Protein 5IHF (pdb70)

Sequence (214 aa):
AVPNPPLPAQDPIVQHLKLTNDQITRIKKLHQQLEETDVSQISMGALIEVIKSGKWDDAAVKQQLAAFSNIEQQARYYRVKYYFDLSKVLTPEQRQQVQQDLAQALAVPNPPLPAQDPIVQHLKLTNDQITRIKKLHQQLETDVSQISMKGIKDGALIEVIKSGKWDDAAVKQQLAAFSNIEQQARYYRVKYYFDLSKVLTPEQRQQVQQDLAQA

Secondary structure (DSSP, 8-state):
-------GGG-GGGTTS---HHHHHHHHHHHHHHHHHHHTS---HHHHHHHH----HHHHHHHHHHHHHHHHHHHHHHHHHHHHHHHHS-HHHHHHHHHHHHHH-/----PPPTTT-HHHHTS---HHHHHHHHHHHHHHHHHHTTS--TT--TTHHHHHHHHTS--HHHHHHHHHHHHHHHHHHHHHHHHHHHHHHTTS-HHHHHHHHHHHH--

Foldseek 3Di:
DFDPADQQCPGPLQPPLPDDPVLSVVLNVLVVVLVVQLVPQDAPLVVVCVVVVPDDPVVVVVNVVRVVVSVVRSRVSRVVSLVVSLVSGDPVSNVSSVVSRVVVD/DQDPADQLVPGPLNVVDPDDVVLNVVLNVLVVVLCVQLVPQDLPQADPCQPVVCVVVVHHDVVSVVSNVVSVVVSVVRSVVSSVVSLVVSLVSDDPVSNVSSVVVRVVD

InterPro domains:
  IPR012899 LTXXQ motif family protein [PF07813] (35-128)
  IPR012899 LTXXQ motif family protein [cd09916] (40-132)

Structure (mmCIF, N/CA/C/O backbone):
data_5IHF
#
_entry.id   5IHF
#
_cell.length_a   58.960
_cell.length_b   59.710
_cell.length_c   63.130
_cell.angle_alpha   90.000
_cell.angle_beta   90.000
_cell.angle_gamma   90.000
#
_symmetry.space_group_name_H-M   'P 21 21 2'
#
loop_
_entity.id
_entity.type
_entity.pdbx_description
1 polymer 'VirG-like protein'
2 non-polymer 'PHOSPHATE ION'
3 non-polymer 'SODIUM ION'
4 water water
#
loop_
_atom_site.group_PDB
_atom_site.id
_atom_site.type_symbol
_atom_site.label_atom_id
_atom_site.label_alt_id
_atom_site.label_comp_id
_atom_site.label_asym_id
_atom_site.label_entity_id
_atom_site.label_seq_id
_atom_site.pdbx_PDB_ins_code
_atom_site.Cartn_x
_atom_site.Cartn_y
_atom_site.Cartn_z
_atom_site.occupancy
_atom_site.B_iso_or_equiv
_atom_site.auth_seq_id
_atom_site.auth_comp_id
_atom_site.auth_asym_id
_atom_site.auth_atom_id
_atom_site.pdbx_PDB_model_num
ATOM 1 N N . ALA A 1 6 ? 17.817 16.457 3.420 1.00 67.76 6 ALA A N 1
ATOM 2 C CA . ALA A 1 6 ? 16.852 17.316 4.100 1.00 73.77 6 ALA A CA 1
ATOM 3 C C . ALA A 1 6 ? 16.605 16.820 5.521 1.00 76.61 6 ALA A C 1
ATOM 4 O O . ALA A 1 6 ? 17.135 17.379 6.483 1.00 83.40 6 ALA A O 1
ATOM 10 N N . VAL A 1 7 ? 15.797 15.770 5.641 1.00 68.55 7 VAL A N 1
ATOM 11 C CA . VAL A 1 7 ? 15.538 15.128 6.922 1.00 65.18 7 VAL A CA 1
ATOM 12 C C . VAL A 1 7 ? 15.583 13.612 6.728 1.00 55.71 7 VAL A C 1
ATOM 13 O O . VAL A 1 7 ? 14.873 13.082 5.871 1.00 52.83 7 VAL A O 1
ATOM 26 N N . PRO A 1 8 ? 16.421 12.909 7.512 1.00 63.43 8 PRO A N 1
ATOM 27 C CA . PRO A 1 8 ? 16.522 11.453 7.347 1.00 60.47 8 PRO A CA 1
ATOM 28 C C . PRO A 1 8 ? 15.174 10.750 7.466 1.00 45.94 8 PRO A C 1
ATOM 29 O O . PRO A 1 8 ? 14.385 11.113 8.335 1.00 46.62 8 PRO A O 1
ATOM 40 N N . ASN A 1 9 ? 14.914 9.780 6.594 1.00 47.65 9 ASN A N 1
ATOM 41 C CA . ASN A 1 9 ? 13.743 8.922 6.723 1.00 49.33 9 ASN A CA 1
ATOM 42 C C . ASN A 1 9 ? 14.087 7.784 7.678 1.00 29.61 9 ASN A C 1
ATOM 43 O O . ASN A 1 9 ? 14.752 6.827 7.291 1.00 35.96 9 ASN A O 1
ATOM 54 N N . PRO A 1 10 ? 13.639 7.889 8.938 1.00 29.18 10 PRO A N 1
ATOM 55 C CA . PRO A 1 10 ? 14.230 7.051 9.983 1.00 29.30 10 PRO A CA 1
ATOM 56 C C . PRO A 1 10 ? 13.868 5.569 9.913 1.00 29.77 10 PRO A C 1
ATOM 57 O O . PRO A 1 10 ? 12.683 5.229 9.864 1.00 27.36 10 PRO A O 1
ATOM 68 N N . PRO A 1 11 ? 14.886 4.693 9.915 1.00 30.71 11 PRO A N 1
ATOM 69 C CA . PRO A 1 11 ? 14.637 3.270 10.162 1.00 30.05 11 PRO A CA 1
ATOM 70 C C . PRO A 1 11 ? 14.185 3.053 11.596 1.00 28.48 11 PRO A C 1
ATOM 71 O O . PRO A 1 11 ? 14.192 4.004 12.384 1.00 24.66 11 PRO A O 1
ATOM 82 N N . LEU A 1 12 ? 13.808 1.828 11.939 1.00 27.20 12 LEU A N 1
ATOM 83 C CA . LEU A 1 12 ? 13.591 1.481 13.335 1.00 30.10 12 LEU A CA 1
ATOM 84 C C . LEU A 1 12 ? 14.897 1.728 14.087 1.00 23.50 12 LEU A C 1
ATOM 85 O O . LEU A 1 12 ? 15.970 1.709 13.479 1.00 26.82 12 LEU A O 1
ATOM 101 N N . PRO A 1 13 ? 14.813 1.977 15.403 1.00 26.01 13 PRO A N 1
ATOM 102 C CA . PRO A 1 13 ? 15.996 2.325 16.198 1.00 27.83 13 PRO A CA 1
ATOM 103 C C . PRO A 1 13 ? 17.196 1.400 15.988 1.00 27.60 13 PRO A C 1
ATOM 104 O O . PRO A 1 13 ? 18.323 1.889 15.891 1.00 30.67 13 PRO A O 1
ATOM 115 N N . ALA A 1 14 ? 16.968 0.091 15.908 1.00 29.15 14 ALA A N 1
ATOM 116 C CA . ALA A 1 14 ? 18.069 -0.857 15.779 1.00 32.05 14 ALA A CA 1
ATOM 117 C C . ALA A 1 14 ? 18.845 -0.657 14.478 1.00 30.12 14 ALA A C 1
ATOM 118 O O . ALA A 1 14 ? 20.019 -1.013 14.397 1.00 33.62 14 ALA A O 1
ATOM 125 N N . GLN A 1 15 ? 18.191 -0.082 13.470 1.00 30.76 15 GLN A N 1
ATOM 126 C CA . GLN A 1 15 ? 18.806 0.107 12.154 1.00 32.20 15 GLN A CA 1
ATOM 127 C C . GLN A 1 15 ? 19.158 1.562 11.851 1.00 27.90 15 GLN A C 1
ATOM 128 O O . GLN A 1 15 ? 19.788 1.852 10.832 1.00 34.07 15 GLN A O 1
ATOM 142 N N . ASP A 1 16 ? 18.760 2.470 12.733 1.00 25.60 16 ASP A N 1
ATOM 143 C CA . ASP A 1 16 ? 18.930 3.899 12.492 1.00 30.40 16 ASP A CA 1
ATOM 144 C C . ASP A 1 16 ? 20.312 4.361 12.962 1.00 31.59 16 ASP A C 1
ATOM 145 O O . ASP A 1 16 ? 20.595 4.336 14.158 1.00 30.97 16 ASP A O 1
ATOM 154 N N . PRO A 1 17 ? 21.172 4.803 12.028 1.00 29.94 17 PRO A N 1
ATOM 155 C CA . PRO A 1 17 ? 22.520 5.213 12.441 1.00 31.06 17 PRO A CA 1
ATOM 156 C C . PRO A 1 17 ? 22.525 6.357 13.455 1.00 29.26 17 PRO A C 1
ATOM 157 O O . PRO A 1 17 ? 23.487 6.494 14.211 1.00 37.49 17 PRO A O 1
ATOM 168 N N . ILE A 1 18 ? 21.461 7.153 13.468 1.00 29.92 18 ILE A N 1
ATOM 169 C CA . ILE A 1 18 ? 21.361 8.300 14.365 1.00 36.20 18 ILE A CA 1
ATOM 170 C C . ILE A 1 18 ? 21.381 7.871 15.831 1.00 38.12 18 ILE A C 1
ATOM 171 O O . ILE A 1 18 ? 21.904 8.594 16.681 1.00 40.55 18 ILE A O 1
ATOM 187 N N . VAL A 1 19 ? 20.824 6.698 16.126 1.00 32.67 19 VAL A N 1
ATOM 188 C CA . VAL A 1 19 ? 20.662 6.262 17.513 1.00 33.22 19 VAL A CA 1
ATOM 189 C C . VAL A 1 19 ? 21.368 4.941 17.841 1.00 41.89 19 VAL A C 1
ATOM 190 O O . VAL A 1 19 ? 21.131 4.359 18.901 1.00 42.51 19 VAL A O 1
ATOM 203 N N . GLN A 1 20 ? 22.251 4.482 16.959 1.00 40.64 20 GLN A N 1
ATOM 204 C CA . GLN A 1 20 ? 22.863 3.162 17.120 1.00 41.95 20 GLN A CA 1
ATOM 205 C C . GLN A 1 20 ? 24.043 3.137 18.094 1.00 44.14 20 GLN A C 1
ATOM 206 O O . GLN A 1 20 ? 24.433 2.069 18.566 1.00 45.99 20 GLN A O 1
ATOM 220 N N . HIS A 1 21 ? 24.606 4.304 18.399 1.00 39.64 21 HIS A N 1
ATOM 221 C CA . HIS A 1 21 ? 25.740 4.391 19.319 1.00 50.78 21 HIS A CA 1
ATOM 222 C C . HIS A 1 21 ? 25.349 5.025 20.654 1.00 47.25 21 HIS A C 1
ATOM 223 O O . HIS A 1 21 ? 26.212 5.453 21.422 1.00 42.29 21 HIS A O 1
ATOM 237 N N . LEU A 1 22 ? 24.049 5.075 20.932 1.00 42.58 22 LEU A N 1
ATOM 238 C CA . LEU A 1 22 ? 23.543 5.738 22.134 1.00 40.31 22 LEU A CA 1
ATOM 239 C C . LEU A 1 22 ? 23.469 4.820 23.349 1.00 45.29 22 LEU A C 1
ATOM 240 O O . LEU A 1 22 ? 23.295 5.293 24.472 1.00 42.87 22 LEU A O 1
ATOM 256 N N . LYS A 1 23 ? 23.583 3.515 23.118 1.00 40.90 23 LYS A N 1
ATOM 257 C CA . LYS A 1 23 ? 23.437 2.520 24.178 1.00 37.85 23 LYS A CA 1
ATOM 258 C C . LYS A 1 23 ? 22.057 2.623 24.821 1.00 39.14 23 LYS A C 1
ATOM 259 O O . LYS A 1 23 ? 21.933 2.717 26.043 1.00 39.06 23 LYS A O 1
ATOM 278 N N . LEU A 1 24 ? 21.025 2.611 23.984 1.00 40.37 24 LEU A N 1
ATOM 279 C CA . LEU A 1 24 ? 19.648 2.672 24.455 1.00 37.97 24 LEU A CA 1
ATOM 280 C C . LEU A 1 24 ? 19.300 1.459 25.312 1.00 35.19 24 LEU A C 1
ATOM 281 O O . LEU A 1 24 ? 19.701 0.335 25.008 1.00 37.65 24 LEU A O 1
ATOM 297 N N . THR A 1 25 ? 18.554 1.696 26.386 1.00 32.05 25 THR A N 1
ATOM 298 C CA . THR A 1 25 ? 18.061 0.618 27.238 1.00 29.25 25 THR A CA 1
ATOM 299 C C . THR A 1 25 ? 16.815 0.003 26.609 1.00 32.28 25 THR A C 1
ATOM 300 O O . THR A 1 25 ? 16.260 0.561 25.672 1.00 31.81 25 THR A O 1
ATOM 311 N N . ASN A 1 26 ? 16.366 -1.135 27.127 1.00 37.95 26 ASN A N 1
ATOM 312 C CA . ASN A 1 26 ? 15.181 -1.788 26.574 1.00 37.06 26 ASN A CA 1
ATOM 313 C C . ASN A 1 26 ? 13.930 -0.922 26.700 1.00 37.90 26 ASN A C 1
ATOM 314 O O . ASN A 1 26 ? 13.115 -0.869 25.777 1.00 34.66 26 ASN A O 1
ATOM 325 N N . ASP A 1 27 ? 13.779 -0.241 27.832 1.00 33.66 27 ASP A N 1
ATOM 326 C CA . ASP A 1 27 ? 12.636 0.647 28.024 1.00 30.49 27 ASP A CA 1
ATOM 327 C C . ASP A 1 27 ? 12.676 1.797 27.022 1.00 28.45 27 ASP A C 1
ATOM 328 O O . ASP A 1 27 ? 11.638 2.229 26.526 1.00 29.79 27 ASP A O 1
ATOM 337 N N . GLN A 1 28 ? 13.876 2.296 26.736 1.00 28.42 28 GLN A N 1
ATOM 338 C CA . GLN A 1 28 ? 14.034 3.398 25.793 1.00 24.09 28 GLN A CA 1
ATOM 339 C C . GLN A 1 28 ? 13.667 2.941 24.388 1.00 26.59 28 GLN A C 1
ATOM 340 O O . GLN A 1 28 ? 12.950 3.637 23.674 1.00 25.70 28 GLN A O 1
ATOM 354 N N . ILE A 1 29 ? 14.158 1.764 24.009 1.00 28.89 29 ILE A N 1
ATOM 355 C CA . ILE A 1 29 ? 13.852 1.168 22.714 1.00 26.93 29 ILE A CA 1
ATOM 356 C C . ILE A 1 29 ? 12.345 0.966 22.567 1.00 29.80 29 ILE A C 1
ATOM 357 O O . ILE A 1 29 ? 11.765 1.315 21.543 1.00 26.44 29 ILE A O 1
ATOM 373 N N . THR A 1 30 ? 11.716 0.410 23.597 1.00 27.91 30 THR A N 1
ATOM 374 C CA . THR A 1 30 ? 10.274 0.169 23.571 1.00 26.45 30 THR A CA 1
ATOM 375 C C . THR A 1 30 ? 9.511 1.458 23.280 1.00 25.18 30 THR A C 1
ATOM 376 O O . THR A 1 30 ? 8.595 1.475 22.458 1.00 28.59 30 THR A O 1
ATOM 387 N N . ARG A 1 31 ? 9.900 2.537 23.949 1.00 25.38 31 ARG A N 1
ATOM 388 C CA . ARG A 1 31 ? 9.213 3.813 23.802 1.00 23.56 31 ARG A CA 1
ATOM 389 C C . ARG A 1 31 ? 9.496 4.443 22.444 1.00 26.80 31 ARG A C 1
ATOM 390 O O . ARG A 1 31 ? 8.601 5.009 21.818 1.00 26.62 31 ARG A O 1
ATOM 411 N N . ILE A 1 32 ? 10.732 4.329 21.977 1.00 22.67 32 ILE A N 1
ATOM 412 C CA . ILE A 1 32 ? 11.100 4.921 20.696 1.00 22.06 32 ILE A CA 1
ATOM 413 C C . ILE A 1 32 ? 10.462 4.137 19.550 1.00 26.95 32 ILE A C 1
ATOM 414 O O . ILE A 1 32 ? 10.062 4.724 18.545 1.00 23.57 32 ILE A O 1
ATOM 430 N N . LYS A 1 33 ? 10.351 2.820 19.702 1.00 23.28 33 LYS A N 1
ATOM 431 C CA . LYS A 1 33 ? 9.666 2.007 18.705 1.00 21.52 33 LYS A CA 1
ATOM 432 C C . LYS A 1 33 ? 8.205 2.441 18.595 1.00 25.78 33 LYS A C 1
ATOM 433 O O . LYS A 1 33 ? 7.648 2.489 17.498 1.00 24.72 33 LYS A O 1
ATOM 452 N N . LYS A 1 34 ? 7.591 2.772 19.731 1.00 25.31 34 LYS A N 1
ATOM 453 C CA . LYS A 1 34 ? 6.213 3.260 19.738 1.00 24.72 34 LYS A CA 1
ATOM 454 C C . LYS A 1 34 ? 6.107 4.590 18.988 1.00 24.18 34 LYS A C 1
ATOM 455 O O . LYS A 1 34 ? 5.177 4.800 18.214 1.00 25.60 34 LYS A O 1
ATOM 459 N N . LEU A 1 35 ? 7.062 5.486 19.220 1.00 21.95 35 LEU A N 1
ATOM 460 C CA . LEU A 1 35 ? 7.104 6.754 18.500 1.00 19.86 35 LEU A CA 1
ATOM 461 C C . LEU A 1 35 ? 7.262 6.516 16.998 1.00 22.61 35 LEU A C 1
ATOM 462 O O . LEU A 1 35 ? 6.687 7.240 16.181 1.00 23.46 35 LEU A O 1
ATOM 478 N N . HIS A 1 36 ? 8.045 5.505 16.633 1.00 23.94 36 HIS A N 1
ATOM 479 C CA . HIS A 1 36 ? 8.318 5.233 15.229 1.00 22.37 36 HIS A CA 1
ATOM 480 C C . HIS A 1 36 ? 7.071 4.675 14.559 1.00 20.64 36 HIS A C 1
ATOM 481 O O . HIS A 1 36 ? 6.764 5.015 13.415 1.00 22.08 36 HIS A O 1
ATOM 495 N N . GLN A 1 37 ? 6.353 3.821 15.279 1.00 23.61 37 GLN A N 1
ATOM 496 C CA . GLN A 1 37 ? 5.077 3.292 14.813 1.00 22.96 37 GLN A CA 1
ATOM 497 C C . GLN A 1 37 ? 4.086 4.429 14.566 1.00 24.30 37 GLN A C 1
ATOM 498 O O . GLN A 1 37 ? 3.349 4.418 13.585 1.00 27.41 37 GLN A O 1
ATOM 512 N N . GLN A 1 38 ? 4.075 5.412 15.464 1.00 25.06 38 GLN A N 1
ATOM 513 C CA . GLN A 1 38 ? 3.205 6.576 15.320 1.00 26.87 38 GLN A CA 1
ATOM 514 C C . GLN A 1 38 ? 3.601 7.403 14.100 1.00 22.92 38 GLN A C 1
ATOM 515 O O . GLN A 1 38 ? 2.740 7.857 13.340 1.00 25.04 38 GLN A O 1
ATOM 529 N N . LEU A 1 39 ? 4.905 7.588 13.918 1.00 20.97 39 LEU A N 1
ATOM 530 C CA . LEU A 1 39 ? 5.440 8.293 12.759 1.00 20.95 39 LEU A CA 1
ATOM 531 C C . LEU A 1 39 ? 4.931 7.678 11.455 1.00 23.61 39 LEU A C 1
ATOM 532 O O . LEU A 1 39 ? 4.415 8.384 10.591 1.00 24.30 39 LEU A O 1
ATOM 548 N N . GLU A 1 40 ? 5.056 6.364 11.313 1.00 25.13 40 GLU A N 1
ATOM 549 C CA A GLU A 1 40 ? 4.657 5.707 10.074 0.44 25.23 40 GLU A CA 1
ATOM 550 C CA B GLU A 1 40 ? 4.645 5.702 10.081 0.56 25.48 40 GLU A CA 1
ATOM 551 C C . GLU A 1 40 ? 3.146 5.800 9.860 1.00 24.30 40 GLU A C 1
ATOM 552 O O . GLU A 1 40 ? 2.686 5.968 8.730 1.00 28.12 40 GLU A O 1
ATOM 575 N N . THR A 1 41 ? 2.382 5.694 10.939 1.00 22.09 41 THR A N 1
ATOM 576 C CA . THR A 1 41 ? 0.937 5.821 10.845 1.00 25.73 41 THR A CA 1
ATOM 577 C C . THR A 1 41 ? 0.585 7.225 10.359 1.00 24.23 41 THR A C 1
ATOM 578 O O . THR A 1 41 ? -0.233 7.392 9.457 1.00 28.50 41 THR A O 1
ATOM 589 N N . ASP A 1 42 ? 1.214 8.232 10.957 1.00 26.47 42 ASP A N 1
ATOM 590 C CA . ASP A 1 42 ? 0.935 9.619 10.609 1.00 27.15 42 ASP A CA 1
ATOM 591 C C . ASP A 1 42 ? 1.299 9.906 9.157 1.00 26.77 42 ASP A C 1
ATOM 592 O O . ASP A 1 42 ? 0.542 10.562 8.442 1.00 31.25 42 ASP A O 1
ATOM 601 N N . VAL A 1 43 ? 2.455 9.413 8.723 1.00 25.96 43 VAL A N 1
ATOM 602 C CA . VAL A 1 43 ? 2.908 9.623 7.354 1.00 26.76 43 VAL A CA 1
ATOM 603 C C . VAL A 1 43 ? 1.959 8.935 6.374 1.00 30.67 43 VAL A C 1
ATOM 604 O O . VAL A 1 43 ? 1.693 9.453 5.290 1.00 28.87 43 VAL A O 1
ATOM 617 N N . SER A 1 44 ? 1.428 7.782 6.770 1.00 27.37 44 SER A N 1
ATOM 618 C CA . SER A 1 44 ? 0.547 7.007 5.899 1.00 29.77 44 SER A CA 1
ATOM 619 C C . SER A 1 44 ? -0.770 7.730 5.637 1.00 31.52 44 SER A C 1
ATOM 620 O O . SER A 1 44 ? -1.448 7.457 4.644 1.00 33.96 44 SER A O 1
ATOM 628 N N . GLN A 1 45 ? -1.130 8.646 6.532 1.00 27.83 45 GLN A N 1
ATOM 629 C CA . GLN A 1 45 ? -2.391 9.372 6.430 1.00 29.10 45 GLN A CA 1
ATOM 630 C C . GLN A 1 45 ? -2.227 10.711 5.719 1.00 33.43 45 GLN A C 1
ATOM 631 O O . GLN A 1 45 ? -3.164 11.510 5.665 1.00 39.74 45 GLN A O 1
ATOM 645 N N . ILE A 1 46 ? -1.037 10.963 5.186 1.00 33.43 46 ILE A N 1
ATOM 646 C CA . ILE A 1 46 ? -0.845 12.094 4.292 1.00 39.33 46 ILE A CA 1
ATOM 647 C C . ILE A 1 46 ? -1.551 11.771 2.980 1.00 42.92 46 ILE A C 1
ATOM 648 O O . ILE A 1 46 ? -1.305 10.725 2.383 1.00 40.96 46 ILE A O 1
ATOM 664 N N . SER A 1 47 ? -2.438 12.658 2.542 1.00 55.33 47 SER A N 1
ATOM 665 C CA . SER A 1 47 ? -3.165 12.450 1.295 1.00 71.76 47 SER A CA 1
ATOM 666 C C . SER A 1 47 ? -2.208 12.532 0.111 1.00 72.23 47 SER A C 1
ATOM 667 O O . SER A 1 47 ? -1.733 13.611 -0.238 1.00 75.04 47 SER A O 1
ATOM 675 N N . MET A 1 48 ? -1.931 11.385 -0.502 1.00 68.02 48 MET A N 1
ATOM 676 C CA . MET A 1 48 ? -0.960 11.306 -1.588 1.00 68.07 48 MET A CA 1
ATOM 677 C C . MET A 1 48 ? -1.605 11.682 -2.917 1.00 67.30 48 MET A C 1
ATOM 678 O O . MET A 1 48 ? -1.197 11.201 -3.974 1.00 63.61 48 MET A O 1
ATOM 692 N N . GLY A 1 54 ? 3.955 10.084 -13.704 1.00 50.25 54 GLY A N 1
ATOM 693 C CA . GLY A 1 54 ? 2.816 10.475 -14.514 1.00 48.70 54 GLY A CA 1
ATOM 694 C C . GLY A 1 54 ? 3.223 11.403 -15.642 1.00 60.83 54 GLY A C 1
ATOM 695 O O . GLY A 1 54 ? 3.672 10.953 -16.696 1.00 52.74 54 GLY A O 1
ATOM 698 N N . ALA A 1 55 ? 3.068 12.703 -15.419 1.00 60.03 55 ALA A N 1
ATOM 699 C CA . ALA A 1 55 ? 3.448 13.699 -16.412 1.00 55.64 55 ALA A CA 1
ATOM 700 C C . ALA A 1 55 ? 4.948 13.651 -16.682 1.00 48.13 55 ALA A C 1
ATOM 701 O O . ALA A 1 55 ? 5.396 13.946 -17.790 1.00 47.95 55 ALA A O 1
ATOM 708 N N . LEU A 1 56 ? 5.721 13.277 -15.667 1.00 48.79 56 LEU A N 1
ATOM 709 C CA . LEU A 1 56 ? 7.170 13.187 -15.804 1.00 38.83 56 LEU A CA 1
ATOM 710 C C . LEU A 1 56 ? 7.564 12.126 -16.832 1.00 46.11 56 LEU A C 1
ATOM 711 O O . LEU A 1 56 ? 8.541 12.292 -17.561 1.00 49.93 56 LEU A O 1
ATOM 727 N N . ILE A 1 57 ? 6.803 11.037 -16.887 1.00 49.89 57 ILE A N 1
ATOM 728 C CA . ILE A 1 57 ? 7.075 9.960 -17.835 1.00 49.35 57 ILE A CA 1
ATOM 729 C C . ILE A 1 57 ? 6.452 10.271 -19.193 1.00 45.03 57 ILE A C 1
ATOM 730 O O . ILE A 1 57 ? 7.000 9.911 -20.236 1.00 45.99 57 ILE A O 1
ATOM 746 N N . GLU A 1 58 ? 5.311 10.951 -19.176 1.00 46.45 58 GLU A N 1
ATOM 747 C CA . GLU A 1 58 ? 4.575 11.234 -20.401 1.00 42.46 58 GLU A CA 1
ATOM 748 C C . GLU A 1 58 ? 5.366 12.146 -21.336 1.00 42.54 58 GLU A C 1
ATOM 749 O O . GLU A 1 58 ? 5.293 11.996 -22.553 1.00 48.86 58 GLU A O 1
ATOM 761 N N . VAL A 1 59 ? 6.128 13.083 -20.776 1.00 37.35 59 VAL A N 1
ATOM 762 C CA . VAL A 1 59 ? 6.918 13.990 -21.609 1.00 35.17 59 VAL A CA 1
ATOM 763 C C . VAL A 1 59 ? 8.037 13.235 -22.326 1.00 33.49 59 VAL A C 1
ATOM 764 O O . VAL A 1 59 ? 8.380 13.559 -23.461 1.00 41.05 59 VAL A O 1
ATOM 777 N N . ILE A 1 60 ? 8.605 12.230 -21.666 1.00 45.99 60 ILE A N 1
ATOM 778 C CA . ILE A 1 60 ? 9.665 11.433 -22.276 1.00 41.06 60 ILE A CA 1
ATOM 779 C C . ILE A 1 60 ? 9.074 10.577 -23.391 1.00 46.60 60 ILE A C 1
ATOM 780 O O . ILE A 1 60 ? 9.635 10.481 -24.484 1.00 60.62 60 ILE A O 1
ATOM 796 N N . LYS A 1 61 ? 7.933 9.957 -23.103 1.00 49.61 61 LYS A N 1
ATOM 797 C CA . LYS A 1 61 ? 7.266 9.081 -24.062 1.00 54.00 61 LYS A CA 1
ATOM 798 C C . LYS A 1 61 ? 6.769 9.850 -25.283 1.00 55.32 61 LYS A C 1
ATOM 799 O O . LYS A 1 61 ? 6.994 9.436 -26.419 1.00 55.82 61 LYS A O 1
ATOM 803 N N . SER A 1 62 ? 6.095 10.970 -25.044 1.00 48.76 62 SER A N 1
ATOM 804 C CA . SER A 1 62 ? 5.504 11.755 -26.124 1.00 54.79 62 SER A CA 1
ATOM 805 C C . SER A 1 62 ? 6.539 12.598 -26.860 1.00 50.84 62 SER A C 1
ATOM 806 O O . SER A 1 62 ? 6.364 12.924 -28.035 1.00 58.64 62 SER A O 1
ATOM 814 N N . GLY A 1 63 ? 7.614 12.951 -26.166 1.00 40.98 63 GLY A N 1
ATOM 815 C CA . GLY A 1 63 ? 8.618 13.837 -26.723 1.00 44.15 63 GLY A CA 1
ATOM 816 C C . GLY A 1 63 ? 8.125 15.271 -26.771 1.00 35.05 63 GLY A C 1
ATOM 817 O O . GLY A 1 63 ? 8.711 16.114 -27.450 1.00 41.11 63 GLY A O 1
ATOM 821 N N . LYS A 1 64 ? 7.043 15.541 -26.044 1.00 42.75 64 LYS A N 1
ATOM 822 C CA . LYS A 1 64 ? 6.457 16.876 -25.974 1.00 37.93 64 LYS A CA 1
ATOM 823 C C . LYS A 1 64 ? 6.508 17.397 -24.544 1.00 34.91 64 LYS A C 1
ATOM 824 O O . LYS A 1 64 ? 5.905 16.817 -23.642 1.00 38.35 64 LYS A O 1
ATOM 828 N N . TRP A 1 65 ? 7.231 18.493 -24.342 1.00 38.96 65 TRP A N 1
ATOM 829 C CA . TRP A 1 65 ? 7.363 19.080 -23.016 1.00 34.44 65 TRP A CA 1
ATOM 830 C C . TRP A 1 65 ? 6.060 19.732 -22.578 1.00 35.97 65 TRP A C 1
ATOM 831 O O . TRP A 1 65 ? 5.486 20.543 -23.308 1.00 38.77 65 TRP A O 1
ATOM 852 N N . ASP A 1 66 ? 5.597 19.366 -21.386 1.00 32.40 66 ASP A N 1
ATOM 853 C CA . ASP A 1 66 ? 4.419 19.981 -20.787 1.00 32.36 66 ASP A CA 1
ATOM 854 C C . ASP A 1 66 ? 4.826 20.640 -19.473 1.00 34.05 66 ASP A C 1
ATOM 855 O O . ASP A 1 66 ? 4.796 20.018 -18.410 1.00 32.81 66 ASP A O 1
ATOM 864 N N . ASP A 1 67 ? 5.205 21.909 -19.570 1.00 32.87 67 ASP A N 1
ATOM 865 C CA . ASP A 1 67 ? 5.770 22.649 -18.450 1.00 31.44 67 ASP A CA 1
ATOM 866 C C . ASP A 1 67 ? 4.867 22.668 -17.218 1.00 33.68 67 ASP A C 1
ATOM 867 O O . ASP A 1 67 ? 5.320 22.412 -16.100 1.00 30.59 67 ASP A O 1
ATOM 876 N N . ALA A 1 68 ? 3.593 22.982 -17.422 1.00 32.67 68 ALA A N 1
ATOM 877 C CA . ALA A 1 68 ? 2.658 23.108 -16.311 1.00 32.51 68 ALA A CA 1
ATOM 878 C C . ALA A 1 68 ? 2.427 21.764 -15.623 1.00 29.72 68 ALA A C 1
ATOM 879 O O . ALA A 1 68 ? 2.339 21.692 -14.396 1.00 31.77 68 ALA A O 1
ATOM 886 N N . ALA A 1 69 ? 2.331 20.706 -16.421 1.00 29.60 69 ALA A N 1
ATOM 887 C CA . ALA A 1 69 ? 2.116 19.364 -15.894 1.00 32.95 69 ALA A CA 1
ATOM 888 C C . ALA A 1 69 ? 3.306 18.917 -15.053 1.00 27.48 69 ALA A C 1
ATOM 889 O O . ALA A 1 69 ? 3.133 18.336 -13.978 1.00 28.95 69 ALA A O 1
ATOM 896 N N . VAL A 1 70 ? 4.513 19.187 -15.543 1.00 26.44 70 VAL A N 1
ATOM 897 C CA . VAL A 1 70 ? 5.724 18.830 -14.806 1.00 27.01 70 VAL A CA 1
ATOM 898 C C . VAL A 1 70 ? 5.781 19.588 -13.482 1.00 30.00 70 VAL A C 1
ATOM 899 O O . VAL A 1 70 ? 6.021 18.995 -12.431 1.00 27.15 70 VAL A O 1
ATOM 912 N N . LYS A 1 71 ? 5.556 20.897 -13.530 1.00 26.17 71 LYS A N 1
ATOM 913 C CA . LYS A 1 71 ? 5.558 21.711 -12.315 1.00 26.11 71 LYS A CA 1
ATOM 914 C C . LYS A 1 71 ? 4.486 21.268 -11.322 1.00 26.87 71 LYS A C 1
ATOM 915 O O . LYS A 1 71 ? 4.733 21.219 -10.115 1.00 28.69 71 LYS A O 1
ATOM 934 N N . GLN A 1 72 ? 3.300 20.949 -11.832 1.00 29.49 72 GLN A N 1
ATOM 935 C CA . GLN A 1 72 ? 2.191 20.518 -10.988 1.00 25.73 72 GLN A CA 1
ATOM 936 C C . GLN A 1 72 ? 2.536 19.243 -10.230 1.00 27.22 72 GLN A C 1
ATOM 937 O O . GLN A 1 72 ? 2.277 19.135 -9.033 1.00 29.31 72 GLN A O 1
ATOM 941 N N . GLN A 1 73 ? 3.124 18.280 -10.931 1.00 25.69 73 GLN A N 1
ATOM 942 C CA . GLN A 1 73 ? 3.472 17.010 -10.310 1.00 32.42 73 GLN A CA 1
ATOM 943 C C . GLN A 1 73 ? 4.555 17.215 -9.262 1.00 25.36 73 GLN A C 1
ATOM 944 O O . GLN A 1 73 ? 4.500 16.629 -8.185 1.00 28.50 73 GLN A O 1
ATOM 948 N N . LEU A 1 74 ? 5.539 18.050 -9.575 1.00 23.85 74 LEU A N 1
ATOM 949 C CA . LEU A 1 74 ? 6.642 18.277 -8.652 1.00 26.22 74 LEU A CA 1
ATOM 950 C C . LEU A 1 74 ? 6.169 19.039 -7.419 1.00 28.79 74 LEU A C 1
ATOM 951 O O . LEU A 1 74 ? 6.666 18.811 -6.317 1.00 27.73 74 LEU A O 1
ATOM 967 N N . ALA A 1 75 ? 5.203 19.934 -7.602 1.00 25.86 75 ALA A N 1
ATOM 968 C CA . ALA A 1 75 ? 4.638 20.676 -6.478 1.00 27.15 75 ALA A CA 1
ATOM 969 C C . ALA A 1 75 ? 3.871 19.738 -5.550 1.00 30.43 75 ALA A C 1
ATOM 970 O O . ALA A 1 75 ? 3.964 19.842 -4.324 1.00 29.43 75 ALA A O 1
ATOM 977 N N . ALA A 1 76 ? 3.119 18.817 -6.142 1.00 28.49 76 ALA A N 1
ATOM 978 C CA . ALA A 1 76 ? 2.345 17.848 -5.377 1.00 32.83 76 ALA A CA 1
ATOM 979 C C . ALA A 1 76 ? 3.265 16.947 -4.566 1.00 33.22 76 ALA A C 1
ATOM 980 O O . ALA A 1 76 ? 2.988 16.648 -3.404 1.00 31.39 76 ALA A O 1
ATOM 987 N N . PHE A 1 77 ? 4.367 16.525 -5.177 1.00 29.39 77 PHE A N 1
ATOM 988 C CA . PHE A 1 77 ? 5.305 15.633 -4.511 1.00 32.39 77 PHE A CA 1
ATOM 989 C C . PHE A 1 77 ? 5.976 16.346 -3.344 1.00 36.22 77 PHE A C 1
ATOM 990 O O . PHE A 1 77 ? 6.152 15.768 -2.274 1.00 34.96 77 PHE A O 1
ATOM 1007 N N . SER A 1 78 ? 6.339 17.607 -3.544 1.00 28.69 78 SER A N 1
ATOM 1008 C CA . SER A 1 78 ? 7.005 18.362 -2.496 1.00 31.87 78 SER A CA 1
ATOM 1009 C C . SER A 1 78 ? 6.042 18.699 -1.362 1.00 34.07 78 SER A C 1
ATOM 1010 O O . SER A 1 78 ? 6.454 18.800 -0.209 1.00 33.44 78 SER A O 1
ATOM 1018 N N . ASN A 1 79 ? 4.762 18.861 -1.683 1.00 28.99 79 ASN A N 1
ATOM 1019 C CA . ASN A 1 79 ? 3.751 19.095 -0.657 1.00 31.23 79 ASN A CA 1
ATOM 1020 C C . ASN A 1 79 ? 3.665 17.897 0.283 1.00 31.54 79 ASN A C 1
ATOM 1021 O O . ASN A 1 79 ? 3.566 18.062 1.498 1.00 29.27 79 ASN A O 1
ATOM 1032 N N . ILE A 1 80 ? 3.716 16.695 -0.283 1.00 26.98 80 ILE A N 1
ATOM 1033 C CA . ILE A 1 80 ? 3.726 15.468 0.512 1.00 25.30 80 ILE A CA 1
ATOM 1034 C C . ILE A 1 80 ? 4.980 15.395 1.377 1.00 27.21 80 ILE A C 1
ATOM 1035 O O . ILE A 1 80 ? 4.907 15.121 2.581 1.00 28.88 80 ILE A O 1
ATOM 1051 N N . GLU A 1 81 ? 6.129 15.631 0.753 1.00 26.76 81 GLU A N 1
ATOM 1052 C CA . GLU A 1 81 ? 7.413 15.522 1.433 1.00 26.17 81 GLU A CA 1
ATOM 1053 C C . GLU A 1 81 ? 7.538 16.502 2.599 1.00 27.55 81 GLU A C 1
ATOM 1054 O O . GLU A 1 81 ? 8.088 16.150 3.645 1.00 25.49 81 GLU A O 1
ATOM 1066 N N . GLN A 1 82 ? 7.027 17.720 2.428 1.00 26.03 82 GLN A N 1
ATOM 1067 C CA . GLN A 1 82 ? 7.051 18.710 3.504 1.00 25.48 82 GLN A CA 1
ATOM 1068 C C . GLN A 1 82 ? 6.335 18.180 4.733 1.00 31.49 82 GLN A C 1
ATOM 1069 O O . GLN A 1 82 ? 6.802 18.350 5.855 1.00 27.21 82 GLN A O 1
ATOM 1083 N N . GLN A 1 83 ? 5.193 17.540 4.508 1.00 26.64 83 GLN A N 1
ATOM 1084 C CA . GLN A 1 83 ? 4.384 17.014 5.600 1.00 25.37 83 GLN A CA 1
ATOM 1085 C C . GLN A 1 83 ? 5.063 15.809 6.246 1.00 26.76 83 GLN A C 1
ATOM 1086 O O . GLN A 1 83 ? 5.087 15.682 7.472 1.00 25.18 83 GLN A O 1
ATOM 1100 N N . ALA A 1 84 ? 5.610 14.920 5.422 1.00 22.89 84 ALA A N 1
ATOM 1101 C CA . ALA A 1 84 ? 6.283 13.734 5.937 1.00 23.66 84 ALA A CA 1
ATOM 1102 C C . ALA A 1 84 ? 7.510 14.127 6.756 1.00 23.87 84 ALA A C 1
ATOM 1103 O O . ALA A 1 84 ? 7.760 13.574 7.832 1.00 24.10 84 ALA A O 1
ATOM 1110 N N . ARG A 1 85 ? 8.263 15.099 6.260 1.00 21.93 85 ARG A N 1
ATOM 1111 C CA . ARG A 1 85 ? 9.478 15.523 6.940 1.00 21.79 85 ARG A CA 1
ATOM 1112 C C . ARG A 1 85 ? 9.159 16.201 8.266 1.00 23.23 85 ARG A C 1
ATOM 1113 O O . ARG A 1 85 ? 9.928 16.085 9.218 1.00 23.79 85 ARG A O 1
ATOM 1134 N N . TYR A 1 86 ? 8.030 16.902 8.326 1.00 23.71 86 TYR A N 1
ATOM 1135 C CA . TYR A 1 86 ? 7.563 17.495 9.577 1.00 21.55 86 TYR A CA 1
ATOM 1136 C C . TYR A 1 86 ? 7.444 16.404 10.635 1.00 21.90 86 TYR A C 1
ATOM 1137 O O . TYR A 1 86 ? 7.927 16.567 11.753 1.00 23.47 86 TYR A O 1
ATOM 1155 N N . TYR A 1 87 ? 6.812 15.289 10.276 1.00 20.70 87 TYR A N 1
ATOM 1156 C CA . TYR A 1 87 ? 6.640 14.194 11.234 1.00 19.38 87 TYR A CA 1
ATOM 1157 C C . TYR A 1 87 ? 7.985 13.561 11.588 1.00 23.21 87 TYR A C 1
ATOM 1158 O O . TYR A 1 87 ? 8.177 13.084 12.708 1.00 23.00 87 TYR A O 1
ATOM 1176 N N . ARG A 1 88 ? 8.912 13.539 10.635 1.00 20.63 88 ARG A N 1
ATOM 1177 C CA . ARG A 1 88 ? 10.224 12.949 10.883 1.00 21.38 88 ARG A CA 1
ATOM 1178 C C . ARG A 1 88 ? 11.020 13.797 11.872 1.00 22.38 88 ARG A C 1
ATOM 1179 O O . ARG A 1 88 ? 11.685 13.264 12.759 1.00 23.67 88 ARG A O 1
ATOM 1200 N N . VAL A 1 89 ? 10.956 15.116 11.719 1.00 21.03 89 VAL A N 1
ATOM 1201 C CA . VAL A 1 89 ? 11.602 16.013 12.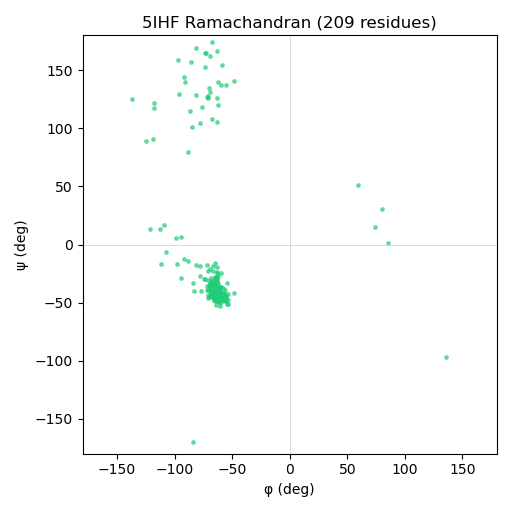665 1.00 24.14 89 VAL A CA 1
ATOM 1202 C C . VAL A 1 89 ? 10.952 15.834 14.032 1.00 24.96 89 VAL A C 1
ATOM 1203 O O . VAL A 1 89 ? 11.641 15.749 15.051 1.00 25.26 89 VAL A O 1
ATOM 1216 N N . LYS A 1 90 ? 9.624 15.765 14.055 1.00 22.72 90 LYS A N 1
ATOM 1217 C CA . LYS A 1 90 ? 8.901 15.597 15.314 1.00 24.33 90 LYS A CA 1
ATOM 1218 C C . LYS A 1 90 ? 9.294 14.291 15.998 1.00 22.26 90 LYS A C 1
ATOM 1219 O O . LYS A 1 90 ? 9.380 14.233 17.225 1.00 23.55 90 LYS A O 1
ATOM 1238 N N . TYR A 1 91 ? 9.528 13.249 15.204 1.00 21.77 91 TYR A N 1
ATOM 1239 C CA . TYR A 1 91 ? 9.958 11.956 15.727 1.00 19.98 91 TYR A CA 1
ATOM 1240 C C . TYR A 1 91 ? 11.271 12.076 16.494 1.00 24.02 91 TYR A C 1
ATOM 1241 O O . TYR A 1 91 ? 11.391 11.579 17.612 1.00 23.44 91 TYR A O 1
ATOM 1259 N N . TYR A 1 92 ? 12.256 12.739 15.904 1.00 21.81 92 TYR A N 1
ATOM 1260 C CA . TYR A 1 92 ? 13.533 12.897 16.590 1.00 23.19 92 TYR A CA 1
ATOM 1261 C C . TYR A 1 92 ? 13.401 13.811 17.806 1.00 26.58 92 TYR A C 1
ATOM 1262 O O . TYR A 1 92 ? 14.048 13.582 18.827 1.00 25.81 92 TYR A O 1
ATOM 1280 N N . PHE A 1 93 ? 12.547 14.826 17.705 1.00 23.78 93 PHE A N 1
ATOM 1281 C CA . PHE A 1 93 ? 12.251 15.699 18.838 1.00 21.79 93 PHE A CA 1
ATOM 1282 C C . PHE A 1 93 ? 11.657 14.900 19.999 1.00 28.42 93 PHE A C 1
ATOM 1283 O O . PHE A 1 93 ? 12.099 15.030 21.141 1.00 27.45 93 PHE A O 1
ATOM 1300 N N . ASP A 1 94 ? 10.657 14.071 19.705 1.00 23.80 94 ASP A N 1
ATOM 1301 C CA . ASP A 1 94 ? 10.002 13.270 20.737 1.00 25.19 94 ASP A CA 1
ATOM 1302 C C . ASP A 1 94 ? 10.943 12.196 21.271 1.00 22.25 94 ASP A C 1
ATOM 1303 O O . ASP A 1 94 ? 10.964 11.917 22.477 1.00 26.92 94 ASP A O 1
ATOM 1312 N N . LEU A 1 95 ? 11.706 11.597 20.359 1.00 25.10 95 LEU A N 1
ATOM 1313 C CA . LEU A 1 95 ? 12.706 10.594 20.696 1.00 29.81 95 LEU A CA 1
ATOM 1314 C C . LEU A 1 95 ? 13.663 11.133 21.751 1.00 27.96 95 LEU A C 1
ATOM 1315 O O . LEU A 1 95 ? 14.013 10.443 22.712 1.00 29.52 95 LEU A O 1
ATOM 1331 N N . SER A 1 96 ? 14.065 12.385 21.574 1.00 28.22 96 SER A N 1
ATOM 1332 C CA . SER A 1 96 ? 15.059 13.004 22.445 1.00 27.57 96 SER A CA 1
ATOM 1333 C C . SER A 1 96 ? 14.604 13.099 23.897 1.00 30.80 96 SER A C 1
ATOM 1334 O O . SER A 1 96 ? 15.434 13.107 24.806 1.00 33.51 96 SER A O 1
ATOM 1342 N N . LYS A 1 97 ? 13.293 13.163 24.116 1.00 29.30 97 LYS A N 1
ATOM 1343 C CA . LYS A 1 97 ? 12.745 13.259 25.471 1.00 31.12 97 LYS A CA 1
ATOM 1344 C C . LYS A 1 97 ? 13.028 12.005 26.289 1.00 26.82 97 LYS A C 1
ATOM 1345 O O . LYS A 1 97 ? 13.133 12.060 27.516 1.00 33.27 97 LYS A O 1
ATOM 1364 N N . VAL A 1 98 ? 13.130 10.876 25.594 1.00 30.06 98 VAL A N 1
ATOM 1365 C CA . VAL A 1 98 ? 13.331 9.578 26.222 1.00 31.85 98 VAL A CA 1
ATOM 1366 C C . VAL A 1 98 ? 14.789 9.398 26.645 1.00 31.41 98 VAL A C 1
ATOM 1367 O O . VAL A 1 98 ? 15.109 8.558 27.489 1.00 31.82 98 VAL A O 1
ATOM 1380 N N . LEU A 1 99 ? 15.662 10.214 26.068 1.00 31.52 99 LEU A N 1
ATOM 1381 C CA . LEU A 1 99 ? 17.100 10.061 26.240 1.00 29.50 99 LEU A CA 1
ATOM 1382 C C . LEU A 1 99 ? 17.641 10.745 27.487 1.00 28.04 99 LEU A C 1
ATOM 1383 O O . LEU A 1 99 ? 17.044 11.688 28.006 1.00 33.86 99 LEU A O 1
ATOM 1399 N N . THR A 1 100 ? 18.790 10.261 27.948 1.00 28.06 100 THR A N 1
ATOM 1400 C CA . THR A 1 100 ? 19.566 10.943 28.973 1.00 31.01 100 THR A CA 1
ATOM 1401 C C . THR A 1 100 ? 20.207 12.181 28.353 1.00 32.36 100 THR A C 1
ATOM 1402 O O . THR A 1 100 ? 20.256 12.302 27.131 1.00 30.61 100 THR A O 1
ATOM 1413 N N . PRO A 1 101 ? 20.698 13.108 29.187 1.00 35.10 101 PRO A N 1
ATOM 1414 C CA . PRO A 1 101 ? 21.348 14.305 28.642 1.00 36.68 101 PRO A CA 1
ATOM 1415 C C . PRO A 1 101 ? 22.521 14.000 27.709 1.00 40.60 101 PRO A C 1
ATOM 1416 O O . PRO A 1 101 ? 22.675 14.681 26.695 1.00 37.59 101 PRO A O 1
ATOM 1427 N N . GLU A 1 102 ? 23.333 13.000 28.037 1.00 38.14 102 GLU A N 1
ATOM 1428 C CA . GLU A 1 102 ? 24.471 12.658 27.193 1.00 41.43 102 GLU A CA 1
ATOM 1429 C C . GLU A 1 102 ? 23.981 12.110 25.861 1.00 35.96 102 GLU A C 1
ATOM 1430 O O . GLU A 1 102 ? 24.475 12.494 24.803 1.00 36.14 102 GLU A O 1
ATOM 1442 N N . GLN A 1 103 ? 23.002 11.214 25.926 1.00 33.57 103 GLN A N 1
ATOM 1443 C CA . GLN A 1 103 ? 22.422 10.612 24.729 1.00 35.33 103 GLN A CA 1
ATOM 1444 C C . GLN A 1 103 ? 21.824 11.678 23.821 1.00 30.38 103 GLN A C 1
ATOM 1445 O O . GLN A 1 103 ? 21.971 11.630 22.600 1.00 29.85 103 GLN A O 1
ATOM 1459 N N . ARG A 1 104 ? 21.142 12.637 24.435 1.00 30.68 104 ARG A N 1
ATOM 1460 C CA . ARG A 1 104 ? 20.548 13.746 23.707 1.00 31.53 104 ARG A CA 1
ATOM 1461 C C . ARG A 1 104 ? 21.631 14.548 22.996 1.00 33.53 104 ARG A C 1
ATOM 1462 O O . ARG A 1 104 ? 21.467 14.939 21.843 1.00 35.86 104 ARG A O 1
ATOM 1483 N N . GLN A 1 105 ? 22.746 14.775 23.685 1.00 33.90 105 GLN A N 1
ATOM 1484 C CA . GLN A 1 105 ? 23.866 15.506 23.106 1.00 41.61 105 GLN A CA 1
ATOM 1485 C C . GLN A 1 105 ? 24.426 14.774 21.886 1.00 39.37 105 GLN A C 1
ATOM 1486 O O . GLN A 1 105 ? 24.777 15.401 20.886 1.00 43.95 105 GLN A O 1
ATOM 1500 N N . GLN A 1 106 ? 24.495 13.449 21.965 1.00 37.91 106 GLN A N 1
ATOM 1501 C CA . GLN A 1 106 ? 24.985 12.645 20.849 1.00 38.38 106 GLN A CA 1
ATOM 1502 C C . GLN A 1 106 ? 24.046 12.724 19.651 1.00 40.67 106 GLN A C 1
ATOM 1503 O O . GLN A 1 106 ? 24.490 12.928 18.522 1.00 48.12 106 GLN A O 1
ATOM 1517 N N . VAL A 1 107 ? 22.750 12.556 19.901 1.00 31.69 107 VAL A N 1
ATOM 1518 C CA . VAL A 1 107 ? 21.747 12.594 18.838 1.00 32.94 107 VAL A CA 1
ATOM 1519 C C . VAL A 1 107 ? 21.783 13.925 18.103 1.00 34.75 107 VAL A C 1
ATOM 1520 O O . VAL A 1 107 ? 21.744 13.960 16.873 1.00 33.20 107 VAL A O 1
ATOM 1533 N N . GLN A 1 108 ? 21.844 15.013 18.865 1.00 31.29 108 GLN A N 1
ATOM 1534 C CA . GLN A 1 108 ? 21.906 16.351 18.293 1.00 35.35 108 GLN A CA 1
ATOM 1535 C C . GLN A 1 108 ? 23.089 16.472 17.346 1.00 39.52 108 GLN A C 1
ATOM 1536 O O . GLN A 1 108 ? 22.973 17.025 16.251 1.00 36.63 108 GLN A O 1
ATOM 1550 N N . GLN A 1 109 ? 24.229 15.944 17.773 1.00 34.65 109 GLN A N 1
ATOM 1551 C CA . GLN A 1 109 ? 25.439 15.995 16.966 1.00 37.88 109 GLN A CA 1
ATOM 1552 C C . GLN A 1 109 ? 25.334 15.082 15.744 1.00 37.79 109 GLN A C 1
ATOM 1553 O O . GLN A 1 109 ? 25.836 15.414 14.670 1.00 41.92 109 GLN A O 1
ATOM 1567 N N . ASP A 1 110 ? 24.679 13.936 15.910 1.00 37.12 110 ASP A N 1
ATOM 1568 C CA . ASP A 1 110 ? 24.490 13.002 14.802 1.00 35.73 110 ASP A CA 1
ATOM 1569 C C . ASP A 1 110 ? 23.567 13.600 13.745 1.00 36.65 110 ASP A C 1
ATOM 1570 O O . ASP A 1 110 ? 23.837 13.510 12.548 1.00 41.45 110 ASP A O 1
ATOM 1579 N N . LEU A 1 111 ? 22.477 14.212 14.196 1.00 34.61 111 LEU A N 1
ATOM 1580 C CA . LEU A 1 111 ? 21.512 14.822 13.288 1.00 36.30 111 LEU A CA 1
ATOM 1581 C C . LEU A 1 111 ? 22.100 16.038 12.588 1.00 37.06 111 LEU A C 1
ATOM 1582 O O . LEU A 1 111 ? 21.866 16.248 11.397 1.00 42.70 111 LEU A O 1
ATOM 1598 N N . ALA A 1 112 ? 22.859 16.841 13.328 1.00 41.54 112 ALA A N 1
ATOM 1599 C CA . ALA A 1 112 ? 23.521 18.006 12.751 1.00 47.15 112 ALA A CA 1
ATOM 1600 C C . ALA A 1 112 ? 24.460 17.573 11.630 1.00 49.16 112 ALA A C 1
ATOM 1601 O O . ALA A 1 112 ? 24.591 18.257 10.614 1.00 57.48 112 ALA A O 1
ATOM 1608 N N . GLN A 1 113 ? 25.104 16.426 1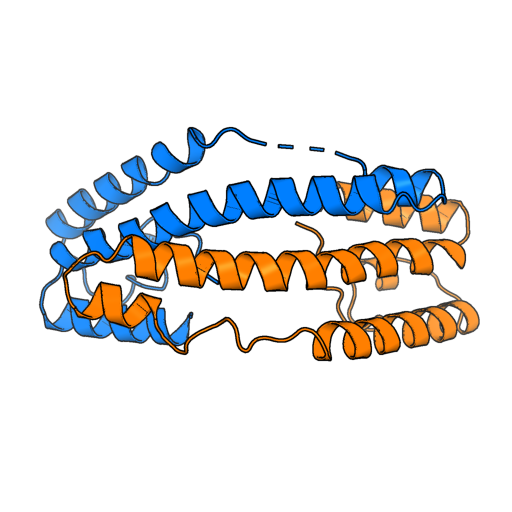1.824 1.00 47.67 113 GLN A N 1
ATOM 1609 C CA . GLN A 1 113 ? 26.007 15.865 10.826 1.00 60.55 113 GLN A CA 1
ATOM 1610 C C . GLN A 1 113 ? 25.240 15.349 9.611 1.00 57.18 113 GLN A C 1
ATOM 1611 O O . GLN A 1 113 ? 25.798 15.229 8.521 1.00 62.55 113 GLN A O 1
ATOM 1615 N N . ALA A 1 114 ? 23.960 15.043 9.806 1.00 63.39 114 ALA A N 1
ATOM 1616 C CA . ALA A 1 114 ? 23.118 14.513 8.737 1.00 61.92 114 ALA A CA 1
ATOM 1617 C C . ALA A 1 114 ? 22.280 15.610 8.083 1.00 64.87 114 ALA A C 1
ATOM 1618 O O . ALA A 1 114 ? 21.751 15.419 6.988 1.00 70.02 114 ALA A O 1
ATOM 1625 N N . LEU A 1 115 ? 22.162 16.750 8.761 1.00 72.32 115 LEU A N 1
ATOM 1626 C CA . LEU A 1 115 ? 21.384 17.882 8.261 1.00 72.36 115 LEU A CA 1
ATOM 1627 C C . LEU A 1 115 ? 19.945 17.479 7.952 1.00 74.17 115 LEU A C 1
ATOM 1628 O O . LEU A 1 115 ? 19.297 16.800 8.747 1.00 65.63 115 LEU A O 1
ATOM 1644 N N . ALA B 1 6 ? 10.617 10.270 -6.669 1.00 71.26 6 ALA B N 1
ATOM 1645 C CA . ALA B 1 6 ? 11.433 11.464 -6.859 1.00 68.68 6 ALA B CA 1
ATOM 1646 C C . ALA B 1 6 ? 12.395 11.269 -8.021 1.00 75.72 6 ALA B C 1
ATOM 1647 O O . ALA B 1 6 ? 13.027 10.218 -8.137 1.00 82.16 6 ALA B O 1
ATOM 1653 N N . VAL B 1 7 ? 12.494 12.274 -8.887 1.00 65.40 7 VAL B N 1
ATOM 1654 C CA . VAL B 1 7 ? 13.430 12.220 -9.999 1.00 69.52 7 VAL B CA 1
ATOM 1655 C C . VAL B 1 7 ? 14.839 12.077 -9.427 1.00 61.18 7 VAL B C 1
ATOM 1656 O O . VAL B 1 7 ? 15.169 12.719 -8.431 1.00 57.21 7 VAL B O 1
ATOM 1669 N N . PRO B 1 8 ? 15.670 11.214 -10.032 1.00 66.64 8 PRO B N 1
ATOM 1670 C CA . PRO B 1 8 ? 17.007 11.052 -9.456 1.00 63.60 8 PRO B CA 1
ATOM 1671 C C . PRO B 1 8 ? 17.898 12.252 -9.732 1.00 58.13 8 PRO B C 1
ATOM 1672 O O . PRO B 1 8 ? 17.688 12.948 -10.726 1.00 56.73 8 PRO B O 1
ATOM 1683 N N . ASN B 1 9 ? 18.871 12.490 -8.860 1.00 65.42 9 ASN B N 1
ATOM 1684 C CA . ASN B 1 9 ? 19.885 13.501 -9.113 1.00 58.50 9 ASN B CA 1
ATOM 1685 C C . ASN B 1 9 ? 20.915 12.938 -10.094 1.00 50.31 9 ASN B C 1
ATOM 1686 O O . ASN B 1 9 ? 21.745 12.115 -9.708 1.00 45.51 9 ASN B O 1
ATOM 1697 N N . PRO B 1 10 ? 20.860 13.367 -11.368 1.00 42.65 10 PRO B N 1
ATOM 1698 C CA . PRO B 1 10 ? 21.639 12.674 -12.401 1.00 40.17 10 PRO B CA 1
ATOM 1699 C C . PRO B 1 10 ? 23.145 12.722 -12.172 1.00 38.37 10 PRO B C 1
ATOM 1700 O O . PRO B 1 10 ? 23.715 13.815 -12.122 1.00 37.60 10 PRO B O 1
ATOM 1711 N N . PRO B 1 11 ? 23.786 11.550 -12.042 1.00 43.09 11 PRO B N 1
ATOM 1712 C CA . PRO B 1 11 ? 25.250 11.534 -12.005 1.00 44.57 11 PRO B CA 1
ATOM 1713 C C . PRO B 1 11 ? 25.853 12.035 -13.313 1.00 38.46 11 PRO B C 1
ATOM 1714 O O . PRO B 1 11 ? 25.143 12.159 -14.316 1.00 38.42 11 PRO B O 1
ATOM 1725 N N . LEU B 1 12 ? 27.150 12.322 -13.284 1.00 45.99 12 LEU B N 1
ATOM 1726 C CA . LEU B 1 12 ? 27.917 12.572 -14.494 1.00 45.13 12 LEU B CA 1
ATOM 1727 C C . LEU B 1 12 ? 27.610 11.446 -15.476 1.00 36.15 12 LEU B C 1
ATOM 1728 O O . LEU B 1 12 ? 27.459 10.301 -15.055 1.00 47.15 12 LEU B O 1
ATOM 1744 N N . PRO B 1 13 ? 27.485 11.759 -16.777 1.00 36.12 13 PRO B N 1
ATOM 1745 C CA . PRO B 1 13 ? 27.144 10.686 -17.720 1.00 38.02 13 PRO B CA 1
ATOM 1746 C C . PRO B 1 13 ? 28.100 9.494 -17.640 1.00 42.09 13 PRO B C 1
ATOM 1747 O O . PRO B 1 13 ? 27.675 8.358 -17.832 1.00 44.14 13 PRO B O 1
ATOM 1758 N N . ALA B 1 14 ? 29.369 9.748 -17.340 1.00 40.69 14 ALA B N 1
ATOM 1759 C CA . ALA B 1 14 ? 30.340 8.670 -17.180 1.00 53.71 14 ALA B CA 1
ATOM 1760 C C . ALA B 1 14 ? 30.019 7.806 -15.958 1.00 60.16 14 ALA B C 1
ATOM 1761 O O . ALA B 1 14 ? 30.493 6.674 -15.850 1.00 53.18 14 ALA B O 1
ATOM 1768 N N . GLN B 1 15 ? 29.210 8.345 -15.047 1.00 54.56 15 GLN B N 1
ATOM 1769 C CA . GLN B 1 15 ? 28.870 7.667 -13.794 1.00 55.00 15 GLN B CA 1
ATOM 1770 C C . GLN B 1 15 ? 27.403 7.238 -13.719 1.00 52.84 15 GLN B C 1
ATOM 1771 O O . GLN B 1 15 ? 27.037 6.410 -12.884 1.00 58.58 15 GLN B O 1
ATOM 1785 N N . ASP B 1 16 ? 26.566 7.804 -14.585 1.00 43.97 16 ASP B N 1
ATOM 1786 C CA . ASP B 1 16 ? 25.130 7.548 -14.541 1.00 49.36 16 ASP B CA 1
ATOM 1787 C C . ASP B 1 16 ? 24.819 6.164 -15.121 1.00 44.66 16 ASP B C 1
ATOM 1788 O O . ASP B 1 16 ? 25.095 5.910 -16.293 1.00 47.85 16 ASP B O 1
ATOM 1797 N N . PRO B 1 17 ? 24.250 5.257 -14.302 1.00 47.12 17 PRO B N 1
ATOM 1798 C CA . PRO B 1 17 ? 23.955 3.916 -14.823 1.00 57.34 17 PRO B CA 1
ATOM 1799 C C . PRO B 1 17 ? 22.929 3.922 -15.951 1.00 49.44 17 PRO B C 1
ATOM 1800 O O . PRO B 1 17 ? 22.967 3.041 -16.809 1.00 58.17 17 PRO B O 1
ATOM 1811 N N . ILE B 1 18 ? 22.030 4.902 -15.947 1.00 47.34 18 ILE B N 1
ATOM 1812 C CA . ILE B 1 18 ? 20.974 4.972 -16.949 1.00 51.39 18 ILE B CA 1
ATOM 1813 C C . ILE B 1 18 ? 21.550 5.236 -18.340 1.00 52.82 18 ILE B C 1
ATOM 1814 O O . ILE B 1 18 ? 21.015 4.749 -19.336 1.00 52.44 18 ILE B O 1
ATOM 1830 N N . VAL B 1 19 ? 22.640 5.996 -18.412 1.00 55.26 19 VAL B N 1
ATOM 1831 C CA . VAL B 1 19 ? 23.264 6.297 -19.699 1.00 47.55 19 VAL B CA 1
ATOM 1832 C C . VAL B 1 19 ? 24.385 5.300 -19.998 1.00 57.13 19 VAL B C 1
ATOM 1833 O O . VAL B 1 19 ? 24.679 5.017 -21.159 1.00 47.67 19 VAL B O 1
ATOM 1846 N N . GLN B 1 20 ? 25.008 4.768 -18.950 1.00 50.99 20 GLN B N 1
ATOM 1847 C CA . GLN B 1 20 ? 26.054 3.765 -19.120 1.00 55.78 20 GLN B CA 1
ATOM 1848 C C . GLN B 1 20 ? 25.474 2.493 -19.731 1.00 63.60 20 GLN B C 1
ATOM 1849 O O . GLN B 1 20 ? 26.167 1.752 -20.429 1.00 61.85 20 GLN B O 1
ATOM 1853 N N . HIS B 1 21 ? 24.193 2.254 -19.466 1.00 60.05 21 HIS B N 1
ATOM 1854 C CA . HIS B 1 21 ? 23.504 1.061 -19.945 1.00 63.87 21 HIS B CA 1
ATOM 1855 C C . HIS B 1 21 ? 23.250 1.126 -21.453 1.00 57.25 21 HIS B C 1
ATOM 1856 O O . HIS B 1 21 ? 22.992 0.106 -22.093 1.00 60.65 21 HIS B O 1
ATOM 1870 N N . LEU B 1 22 ? 23.333 2.328 -22.014 1.00 58.93 22 LEU B N 1
ATOM 1871 C CA . LEU B 1 22 ? 23.114 2.525 -23.445 1.00 58.57 22 LEU B CA 1
ATOM 1872 C C . LEU B 1 22 ? 24.425 2.439 -24.220 1.00 51.10 22 LEU B C 1
ATOM 1873 O O . LEU B 1 22 ? 25.473 2.863 -23.733 1.00 65.16 22 LEU B O 1
ATOM 1889 N N . LYS B 1 23 ? 24.361 1.887 -25.427 1.00 61.51 23 LYS B N 1
ATOM 1890 C CA . LYS B 1 23 ? 25.516 1.848 -26.315 1.00 57.46 23 LYS B CA 1
ATOM 1891 C C . LYS B 1 23 ? 25.546 3.123 -27.144 1.00 54.07 23 LYS B C 1
ATOM 1892 O O . LYS B 1 23 ? 25.133 3.131 -28.302 1.00 53.82 23 LYS B O 1
ATOM 1896 N N . LEU B 1 24 ? 26.030 4.203 -26.538 1.00 54.65 24 LEU B N 1
ATOM 1897 C CA . LEU B 1 24 ? 25.986 5.518 -27.165 1.00 50.02 24 LEU B CA 1
ATOM 1898 C C . LEU B 1 24 ? 27.235 5.817 -27.983 1.00 50.01 24 LEU B C 1
ATOM 1899 O O . LEU B 1 24 ? 28.353 5.497 -27.579 1.00 62.50 24 LEU B O 1
ATOM 1915 N N . THR B 1 25 ? 27.025 6.438 -29.138 1.00 45.15 25 THR B N 1
ATOM 1916 C CA . THR B 1 25 ? 28.119 6.923 -29.965 1.00 47.35 25 THR B CA 1
ATOM 1917 C C . THR B 1 25 ? 28.779 8.100 -29.266 1.00 50.14 25 THR B C 1
ATOM 1918 O O . THR B 1 25 ? 28.184 8.703 -28.378 1.00 38.98 25 THR B O 1
ATOM 1929 N N . ASN B 1 26 ? 29.997 8.437 -29.671 1.00 47.92 26 ASN B N 1
ATOM 1930 C CA . ASN B 1 26 ? 30.705 9.549 -29.054 1.00 52.37 26 ASN B CA 1
ATOM 1931 C C . ASN B 1 26 ? 29.998 10.875 -29.319 1.00 52.96 26 ASN B C 1
ATOM 1932 O O . ASN B 1 26 ? 30.091 11.802 -28.516 1.00 40.92 26 ASN B O 1
ATOM 1943 N N . ASP B 1 27 ? 29.284 10.969 -30.437 1.00 40.34 27 ASP B N 1
ATOM 1944 C CA . ASP B 1 27 ? 28.514 12.176 -30.719 1.00 40.26 27 ASP B CA 1
ATOM 1945 C C . ASP B 1 27 ? 27.367 12.314 -29.724 1.00 40.19 27 ASP B C 1
ATOM 1946 O O . ASP B 1 27 ? 27.099 13.405 -29.224 1.00 37.75 27 ASP B O 1
ATOM 1955 N N . GLN B 1 28 ? 26.692 11.205 -29.443 1.00 34.01 28 GLN B N 1
ATOM 1956 C CA . GLN B 1 28 ? 25.607 11.206 -28.471 1.00 32.51 28 GLN B CA 1
ATOM 1957 C C . GLN B 1 28 ? 26.131 11.588 -27.090 1.00 32.90 28 GLN B C 1
ATOM 1958 O O . GLN B 1 28 ? 25.526 12.404 -26.399 1.00 32.10 28 GLN B O 1
ATOM 1972 N N . ILE B 1 29 ? 27.260 11.000 -26.699 1.00 33.85 29 ILE B N 1
ATOM 1973 C CA . ILE B 1 29 ? 27.868 11.286 -25.399 1.00 34.02 29 ILE B CA 1
ATOM 1974 C C . ILE B 1 29 ? 28.250 12.758 -25.291 1.00 40.48 29 ILE B C 1
ATOM 1975 O O . ILE B 1 29 ? 28.016 13.391 -24.260 1.00 33.52 29 ILE B O 1
ATOM 1991 N N . THR B 1 30 ? 28.840 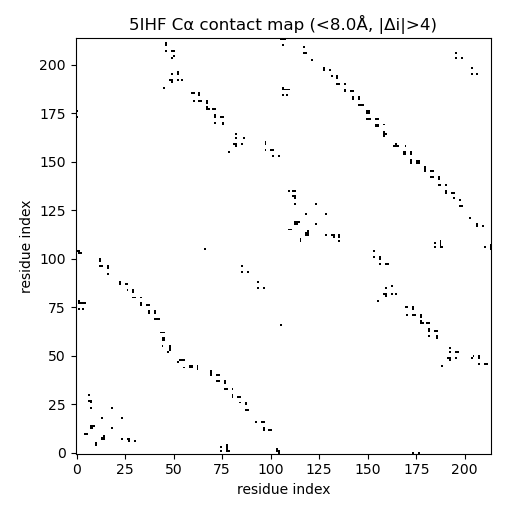13.298 -26.352 1.00 33.95 30 THR B N 1
ATOM 1992 C CA . THR B 1 30 ? 29.240 14.701 -26.373 1.00 36.13 30 THR B CA 1
ATOM 1993 C C . THR B 1 30 ? 28.039 15.610 -26.119 1.00 33.00 30 THR B C 1
ATOM 1994 O O . THR B 1 30 ? 28.126 16.565 -25.346 1.00 30.44 30 THR B O 1
ATOM 2005 N N . ARG B 1 31 ? 26.918 15.302 -26.762 1.00 29.75 31 ARG B N 1
ATOM 2006 C CA . ARG B 1 31 ? 25.710 16.106 -26.624 1.00 27.29 31 ARG B CA 1
ATOM 2007 C C . ARG B 1 31 ? 25.119 15.982 -25.225 1.00 28.86 31 ARG B C 1
ATOM 2008 O O . ARG B 1 31 ? 24.679 16.969 -24.635 1.00 30.82 31 ARG B O 1
ATOM 2029 N N . ILE B 1 32 ? 25.114 14.765 -24.695 1.00 27.24 32 ILE B N 1
ATOM 2030 C CA . ILE B 1 32 ? 24.563 14.521 -23.367 1.00 29.70 32 ILE B CA 1
ATOM 2031 C C . ILE B 1 32 ? 25.447 15.160 -22.295 1.00 29.72 32 ILE B C 1
ATOM 2032 O O . ILE B 1 32 ? 24.936 15.683 -21.302 1.00 30.76 32 ILE B O 1
ATOM 2048 N N . LYS B 1 33 ? 26.764 15.130 -22.494 1.00 28.05 33 LYS B N 1
ATOM 2049 C CA . LYS B 1 33 ? 27.685 15.791 -21.572 1.00 28.41 33 LYS B CA 1
ATOM 2050 C C . LYS B 1 33 ? 27.402 17.285 -21.488 1.00 33.03 33 LYS B C 1
ATOM 2051 O O . LYS B 1 33 ? 27.424 17.870 -20.404 1.00 33.23 33 LYS B O 1
ATOM 2070 N N . LYS B 1 34 ? 27.154 17.902 -22.637 1.00 29.95 34 LYS B N 1
ATOM 2071 C CA . LYS B 1 34 ? 26.830 19.321 -22.675 1.00 30.86 34 LYS B CA 1
ATOM 2072 C C . LYS B 1 34 ? 25.524 19.580 -21.929 1.00 30.65 34 LYS B C 1
ATOM 2073 O O . LYS B 1 34 ? 25.410 20.555 -21.185 1.00 30.34 34 LYS B O 1
ATOM 2092 N N . LEU B 1 35 ? 24.545 18.701 -22.123 1.00 27.10 35 LEU B N 1
ATOM 2093 C CA . LEU B 1 35 ? 23.275 18.810 -21.410 1.00 26.99 35 LEU B CA 1
ATOM 2094 C C . LEU B 1 35 ? 23.461 18.711 -19.898 1.00 27.21 35 LEU B C 1
ATOM 2095 O O . LEU B 1 35 ? 22.853 19.470 -19.144 1.00 28.15 35 LEU B O 1
ATOM 2111 N N . HIS B 1 36 ? 24.292 17.774 -19.453 1.00 25.71 36 HIS B N 1
ATOM 2112 C CA . HIS B 1 36 ? 24.500 17.579 -18.023 1.00 27.63 36 HIS B CA 1
ATOM 2113 C C . HIS B 1 36 ? 25.266 18.757 -17.430 1.00 32.73 36 HIS B C 1
ATOM 2114 O O . HIS B 1 36 ? 25.005 19.172 -16.306 1.00 29.34 36 HIS B O 1
ATOM 2128 N N . GLN B 1 37 ? 26.205 19.314 -18.193 1.00 29.24 37 GLN B N 1
ATOM 2129 C CA . GLN B 1 37 ? 26.949 20.492 -17.779 1.00 33.10 37 GLN B CA 1
ATOM 2130 C C . GLN B 1 37 ? 26.004 21.651 -17.558 1.00 24.92 37 GLN B C 1
ATOM 2131 O O . GLN B 1 37 ? 26.121 22.375 -16.627 1.00 29.49 37 GLN B O 1
ATOM 2145 N N . GLN B 1 38 ? 25.066 21.824 -18.467 1.00 26.93 38 GLN B N 1
ATOM 2146 C CA . GLN B 1 38 ? 24.103 22.912 -18.344 1.00 28.54 38 GLN B CA 1
ATOM 2147 C C . GLN B 1 38 ? 23.183 22.679 -17.146 1.00 27.37 38 GLN B C 1
ATOM 2148 O O . GLN B 1 38 ? 22.826 23.624 -16.439 1.00 26.61 38 GLN B O 1
ATOM 2162 N N . LEU B 1 39 ? 22.805 21.423 -16.920 1.00 23.94 39 LEU B N 1
ATOM 2163 C CA . LEU B 1 39 ? 21.997 21.057 -15.758 1.00 27.55 39 LEU B CA 1
ATOM 2164 C C . LEU B 1 39 ? 22.681 21.506 -14.472 1.00 25.03 39 LEU B C 1
ATOM 2165 O O . LEU B 1 39 ? 22.056 22.119 -13.604 1.00 26.84 39 LEU B O 1
ATOM 2181 N N . GLU B 1 40 ? 23.969 21.205 -14.348 1.00 23.40 40 GLU B N 1
ATOM 2182 C CA . GLU B 1 40 ? 24.705 21.555 -13.137 1.00 23.62 40 GLU B CA 1
ATOM 2183 C C . GLU B 1 40 ? 24.835 23.069 -13.016 1.00 26.84 40 GLU B C 1
ATOM 2184 O O . GLU B 1 40 ? 24.735 23.618 -11.921 1.00 25.43 40 GLU B O 1
ATOM 2196 N N . THR B 1 41 ? 25.047 23.741 -14.144 1.00 25.82 41 THR B N 1
ATOM 2197 C CA . THR B 1 41 ? 25.083 25.199 -14.165 1.00 25.95 41 THR B CA 1
ATOM 2198 C C . THR B 1 41 ? 23.755 25.760 -13.670 1.00 23.81 41 THR B C 1
ATOM 2199 O O . THR B 1 41 ? 23.730 26.664 -12.836 1.00 29.40 41 THR B O 1
ATOM 2210 N N . ASP B 1 42 ? 22.654 25.219 -14.177 1.00 24.70 42 ASP B N 1
ATOM 2211 C CA . ASP B 1 42 ? 21.328 25.699 -13.796 1.00 24.67 42 ASP B CA 1
ATOM 2212 C C . ASP B 1 42 ? 21.028 25.466 -12.317 1.00 26.15 42 ASP B C 1
ATOM 2213 O O . ASP B 1 42 ? 20.645 26.395 -11.607 1.00 26.76 42 ASP B O 1
ATOM 2222 N N . VAL B 1 43 ? 21.205 24.235 -11.845 1.00 21.85 43 VAL B N 1
ATOM 2223 C CA . VAL B 1 43 ? 20.884 23.918 -10.457 1.00 27.74 43 VAL B CA 1
ATOM 2224 C C . VAL B 1 43 ? 21.790 24.695 -9.495 1.00 26.00 43 VAL B C 1
ATOM 2225 O O . VAL B 1 43 ? 21.365 25.066 -8.398 1.00 25.73 43 VAL B O 1
ATOM 2238 N N . SER B 1 44 ? 23.030 24.955 -9.902 1.00 23.65 44 SER B N 1
ATOM 2239 C CA . SER B 1 44 ? 23.948 25.729 -9.068 1.00 24.94 44 SER B CA 1
ATOM 2240 C C . SER B 1 44 ? 23.470 27.170 -8.874 1.00 26.00 44 SER B C 1
ATOM 2241 O O . SER B 1 44 ? 23.950 27.870 -7.988 1.00 30.84 44 SER B O 1
ATOM 2249 N N . GLN B 1 45 ? 22.530 27.612 -9.706 1.00 26.43 45 GLN B N 1
ATOM 2250 C CA . GLN B 1 45 ? 22.025 28.977 -9.615 1.00 30.36 45 GLN B CA 1
ATOM 2251 C C . GLN B 1 45 ? 20.791 29.104 -8.725 1.00 29.31 45 GLN B C 1
ATOM 2252 O O . GLN B 1 45 ? 20.394 30.209 -8.365 1.00 33.68 45 GLN B O 1
ATOM 2266 N N . ILE B 1 46 ? 20.185 27.981 -8.368 1.00 27.53 46 ILE B N 1
ATOM 2267 C CA . ILE B 1 46 ? 19.022 28.013 -7.491 1.00 30.70 46 ILE B CA 1
ATOM 2268 C C . ILE B 1 46 ? 19.439 28.588 -6.147 1.00 32.66 46 ILE B C 1
ATOM 2269 O O . ILE B 1 46 ? 20.388 28.109 -5.523 1.00 32.01 46 ILE B O 1
ATOM 2285 N N . SER B 1 47 ? 18.731 29.628 -5.715 1.00 29.10 47 SER B N 1
ATOM 2286 C CA . SER B 1 47 ? 19.046 30.306 -4.465 1.00 32.18 47 SER B CA 1
ATOM 2287 C C . SER B 1 47 ? 18.739 29.406 -3.280 1.00 36.49 47 SER B C 1
ATOM 2288 O O . SER B 1 47 ? 17.659 28.820 -3.198 1.00 35.80 47 SER B O 1
ATOM 2296 N N . MET B 1 48 ? 19.701 29.298 -2.369 1.00 38.05 48 MET B N 1
ATOM 2297 C CA . MET B 1 48 ? 19.544 28.488 -1.164 1.00 42.38 48 MET B CA 1
ATOM 2298 C C . MET B 1 48 ? 19.495 29.360 0.088 1.00 47.17 48 MET B C 1
ATOM 2299 O O . MET B 1 48 ? 19.597 28.859 1.209 1.00 50.33 48 MET B O 1
ATOM 2313 N N . LYS B 1 49 ? 19.328 30.665 -0.105 1.00 52.50 49 LYS B N 1
ATOM 2314 C CA . LYS B 1 49 ? 19.275 31.605 1.010 1.00 57.96 49 LYS B CA 1
ATOM 2315 C C . LYS B 1 49 ? 18.086 31.329 1.926 1.00 65.47 49 LYS B C 1
ATOM 2316 O O . LYS B 1 49 ? 18.070 31.759 3.080 1.00 57.55 49 LYS B O 1
ATOM 2320 N N . GLY B 1 50 ? 17.092 30.612 1.410 1.00 55.43 50 GLY B N 1
ATOM 2321 C CA . GLY B 1 50 ? 15.909 30.281 2.183 1.00 63.09 50 GLY B CA 1
ATOM 2322 C C . GLY B 1 50 ? 16.224 29.386 3.368 1.00 62.03 50 GLY B C 1
ATOM 2323 O O . GLY B 1 50 ? 15.526 29.419 4.381 1.00 57.52 50 GLY B O 1
ATOM 2327 N N . ILE B 1 51 ? 17.278 28.586 3.239 1.00 62.49 51 ILE B N 1
ATOM 2328 C CA . ILE B 1 51 ? 17.679 27.671 4.302 1.00 60.49 51 ILE B CA 1
ATOM 2329 C C . ILE B 1 51 ? 18.493 28.395 5.368 1.00 69.27 51 ILE B C 1
ATOM 2330 O O . ILE B 1 51 ? 19.459 29.092 5.059 1.00 70.37 51 ILE B O 1
ATOM 2346 N N . LYS B 1 52 ? 18.087 28.226 6.622 1.00 66.39 52 LYS B N 1
ATOM 2347 C CA . LYS B 1 52 ? 18.872 28.687 7.760 1.00 71.51 52 LYS B CA 1
ATOM 2348 C C . LYS B 1 52 ? 19.697 27.522 8.293 1.00 72.31 52 LYS B C 1
ATOM 2349 O O . LYS B 1 52 ? 19.167 26.437 8.535 1.00 74.65 52 LYS B O 1
ATOM 2353 N N . ASP B 1 53 ? 20.995 27.746 8.468 1.00 71.80 53 ASP B N 1
ATOM 2354 C CA . ASP B 1 53 ? 21.903 26.687 8.895 1.00 77.51 53 ASP B CA 1
ATOM 2355 C C . ASP B 1 53 ? 21.559 26.170 10.289 1.00 73.01 53 ASP B C 1
ATOM 2356 O O . ASP B 1 53 ? 21.810 26.840 11.290 1.00 73.19 53 ASP B O 1
ATOM 2360 N N . GLY B 1 54 ? 20.976 24.976 10.343 1.00 72.70 54 GLY B N 1
ATOM 2361 C CA . GLY B 1 54 ? 20.710 24.305 11.603 1.00 73.76 54 GLY B CA 1
ATOM 2362 C C . GLY B 1 54 ? 19.472 24.796 12.331 1.00 74.57 54 GLY B C 1
ATOM 2363 O O . GLY B 1 54 ? 19.417 24.760 13.560 1.00 85.08 54 GLY B O 1
ATOM 2367 N N . ALA B 1 55 ? 18.473 25.247 11.579 1.00 55.78 55 ALA B N 1
ATOM 2368 C CA . ALA B 1 55 ? 17.221 25.706 12.173 1.00 49.34 55 ALA B CA 1
ATOM 2369 C C . ALA B 1 55 ? 16.477 24.557 12.854 1.00 43.11 55 ALA B C 1
ATOM 2370 O O . ALA B 1 55 ? 15.841 24.749 13.889 1.00 42.18 55 ALA B O 1
ATOM 2377 N N . LEU B 1 56 ? 16.562 23.364 12.272 1.00 37.40 56 LEU B N 1
ATOM 2378 C CA . LEU B 1 56 ? 15.862 22.198 12.810 1.00 32.72 56 LEU B CA 1
ATOM 2379 C C . LEU B 1 56 ? 16.563 21.615 14.036 1.00 44.17 56 LEU B C 1
ATOM 2380 O O . LEU B 1 56 ? 15.907 21.218 14.999 1.00 41.00 56 LEU B O 1
ATOM 2396 N N . ILE B 1 57 ? 17.892 21.565 14.000 1.00 37.78 57 ILE B N 1
ATOM 2397 C CA . ILE B 1 57 ? 18.666 21.062 15.132 1.00 42.79 57 ILE B CA 1
ATOM 2398 C C . ILE B 1 57 ? 18.419 21.909 16.381 1.00 41.83 57 ILE B C 1
ATOM 2399 O O . ILE B 1 57 ? 18.351 21.382 17.491 1.00 47.12 57 ILE B O 1
ATOM 2415 N N . GLU B 1 58 ? 18.281 23.219 16.195 1.00 47.74 58 GLU B N 1
ATOM 2416 C CA . GLU B 1 58 ? 18.075 24.132 17.316 1.00 53.01 58 GLU B CA 1
ATOM 2417 C C . GLU B 1 58 ? 16.747 23.850 18.010 1.00 50.14 58 GLU B C 1
ATOM 2418 O O . GLU B 1 58 ? 16.673 23.836 19.238 1.00 53.27 58 GLU B O 1
ATOM 2422 N N . VAL B 1 59 ? 15.701 23.629 17.220 1.00 49.05 59 VAL B N 1
ATOM 2423 C CA . VAL B 1 59 ? 14.395 23.279 17.766 1.00 48.35 59 VAL B CA 1
ATOM 2424 C C . VAL B 1 59 ? 14.510 21.999 18.586 1.00 49.13 59 VAL B C 1
ATOM 2425 O O . VAL B 1 59 ? 13.978 21.910 19.690 1.00 48.66 59 VAL B O 1
ATOM 2438 N N . ILE B 1 60 ? 15.209 21.010 18.039 1.00 55.80 60 ILE B N 1
ATOM 2439 C CA . ILE B 1 60 ? 15.412 19.744 18.732 1.00 46.52 60 ILE B CA 1
ATOM 2440 C C . ILE B 1 60 ? 16.271 19.962 19.977 1.00 54.86 60 ILE B C 1
ATOM 2441 O O . ILE B 1 60 ? 15.997 19.396 21.036 1.00 56.37 60 ILE B O 1
ATOM 2457 N N . LYS B 1 61 ? 17.295 20.800 19.850 1.00 56.08 61 LYS B N 1
ATOM 2458 C CA . LYS B 1 61 ? 18.214 21.059 20.954 1.00 53.72 61 LYS B CA 1
ATOM 2459 C C . LYS B 1 61 ? 17.545 21.825 22.093 1.00 59.08 61 LYS B C 1
ATOM 2460 O O . LYS B 1 61 ? 17.893 21.645 23.259 1.00 62.15 61 LYS B O 1
ATOM 2464 N N . SER B 1 62 ? 16.581 22.675 21.753 1.00 63.09 62 SER B N 1
ATOM 2465 C CA . SER B 1 62 ? 15.941 23.541 22.739 1.00 56.70 62 SER B CA 1
ATOM 2466 C C . SER B 1 62 ? 14.975 22.782 23.643 1.00 53.07 62 SER B C 1
ATOM 2467 O O . SER B 1 62 ? 14.769 23.158 24.796 1.00 50.45 62 SER B O 1
ATOM 2475 N N . GLY B 1 63 ? 14.377 21.720 23.115 1.00 50.77 63 GLY B N 1
ATOM 2476 C CA . GLY B 1 63 ? 13.404 20.947 23.865 1.00 42.51 63 GLY B CA 1
ATOM 2477 C C . GLY B 1 63 ? 12.007 21.531 23.765 1.00 45.19 63 GLY B C 1
ATOM 2478 O O . GLY B 1 63 ? 11.067 21.011 24.368 1.00 46.41 63 GLY B O 1
ATOM 2482 N N . LYS B 1 64 ? 11.875 22.619 23.009 1.00 41.48 64 LYS B N 1
ATOM 2483 C CA . LYS B 1 64 ? 10.585 23.270 22.800 1.00 44.01 64 LYS B CA 1
ATOM 2484 C C . LYS B 1 64 ? 10.218 23.236 21.326 1.00 39.75 64 LYS B C 1
ATOM 2485 O O . LYS B 1 64 ? 10.953 23.754 20.483 1.00 39.31 64 LYS B O 1
ATOM 2504 N N . TRP B 1 65 ? 9.074 22.641 21.012 1.00 38.25 65 TRP B N 1
ATOM 2505 C CA . TRP B 1 65 ? 8.655 22.535 19.623 1.00 36.06 65 TRP B CA 1
ATOM 2506 C C . TRP B 1 65 ? 8.262 23.894 19.061 1.00 38.72 65 TRP B C 1
ATOM 2507 O O . TRP B 1 65 ? 7.544 24.664 19.699 1.00 42.49 65 TRP B O 1
ATOM 2528 N N . ASP B 1 66 ? 8.747 24.172 17.857 1.00 35.86 66 ASP B N 1
ATOM 2529 C CA . ASP B 1 66 ? 8.474 25.425 17.171 1.00 32.62 66 ASP B CA 1
ATOM 2530 C C . ASP B 1 66 ? 7.870 25.121 15.804 1.00 35.08 66 ASP B C 1
ATOM 2531 O O . ASP B 1 66 ? 8.588 24.991 14.818 1.00 33.77 66 ASP B O 1
ATOM 2540 N N . ASP B 1 67 ? 6.545 25.009 15.764 1.00 33.12 67 ASP B N 1
ATOM 2541 C CA . ASP B 1 67 ? 5.823 24.622 14.552 1.00 35.03 67 ASP B CA 1
ATOM 2542 C C . ASP B 1 67 ? 6.150 25.535 13.376 1.00 34.70 67 ASP B C 1
ATOM 2543 O O . ASP B 1 67 ? 6.431 25.069 12.271 1.00 32.62 67 ASP B O 1
ATOM 2552 N N . ALA B 1 68 ? 6.128 26.839 13.618 1.00 35.76 68 ALA B N 1
ATOM 2553 C CA . ALA B 1 68 ? 6.355 27.810 12.559 1.00 35.05 68 ALA B CA 1
ATOM 2554 C C . ALA B 1 68 ? 7.770 27.719 11.986 1.00 34.54 68 ALA B C 1
ATOM 2555 O O . ALA B 1 68 ? 7.956 27.801 10.774 1.00 35.98 68 ALA B O 1
ATOM 2562 N N . ALA B 1 69 ? 8.762 27.546 12.855 1.00 33.39 69 ALA B N 1
ATOM 2563 C CA . ALA B 1 69 ? 10.157 27.499 12.417 1.00 32.92 69 ALA B CA 1
ATOM 2564 C C . ALA B 1 69 ? 10.444 26.243 11.601 1.00 34.03 69 ALA B C 1
ATOM 2565 O O . ALA B 1 69 ? 11.148 26.293 10.593 1.00 33.26 69 ALA B O 1
ATOM 2572 N N . VAL B 1 70 ? 9.913 25.114 12.054 1.00 32.02 70 VAL B N 1
ATOM 2573 C CA . VAL B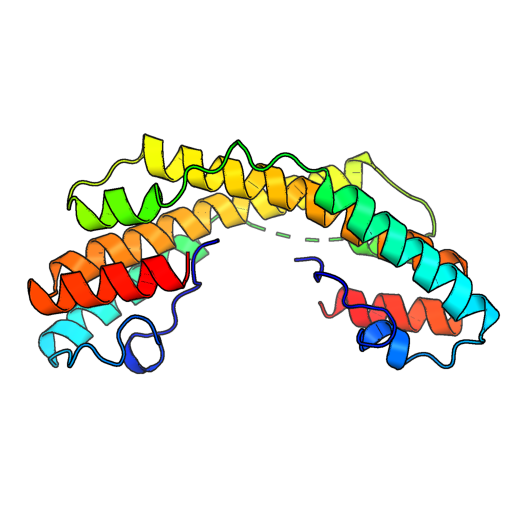 1 70 ? 10.103 23.853 11.349 1.00 27.26 70 VAL B CA 1
ATOM 2574 C C . VAL B 1 70 ? 9.420 23.920 9.983 1.00 31.24 70 VAL B C 1
ATOM 2575 O O . VAL B 1 70 ? 10.028 23.593 8.963 1.00 29.45 70 VAL B O 1
ATOM 2588 N N . LYS B 1 71 ? 8.165 24.358 9.960 1.00 29.62 71 LYS B N 1
ATOM 2589 C CA . LYS B 1 71 ? 7.433 24.480 8.701 1.00 29.46 71 LYS B CA 1
ATOM 2590 C C . LYS B 1 71 ? 8.157 25.385 7.707 1.00 30.84 71 LYS B C 1
ATOM 2591 O O . LYS B 1 71 ? 8.240 25.067 6.519 1.00 33.03 71 LYS B O 1
ATOM 2610 N N . GLN B 1 72 ? 8.682 26.505 8.195 1.00 32.05 72 GLN B N 1
ATOM 2611 C CA . GLN B 1 72 ? 9.392 27.459 7.346 1.00 30.94 72 GLN B CA 1
ATOM 2612 C C . GLN B 1 72 ? 10.627 26.839 6.704 1.00 31.64 72 GLN B C 1
ATOM 2613 O O . GLN B 1 72 ? 10.867 27.011 5.510 1.00 31.11 72 GLN B O 1
ATOM 2627 N N . GLN B 1 73 ? 11.417 26.134 7.506 1.00 29.69 73 GLN B N 1
ATOM 2628 C CA . GLN B 1 73 ? 12.647 25.527 7.020 1.00 26.80 73 GLN B CA 1
ATOM 2629 C C . GLN B 1 73 ? 12.335 24.429 6.011 1.00 30.23 73 GLN B C 1
ATOM 2630 O O . GLN B 1 73 ? 13.011 24.306 4.992 1.00 28.94 73 GLN B O 1
ATOM 2644 N N . LEU B 1 74 ? 11.315 23.625 6.297 1.00 26.87 74 LEU B N 1
ATOM 2645 C CA . LEU B 1 74 ? 10.944 22.546 5.387 1.00 23.17 74 LEU B CA 1
ATOM 2646 C C . LEU B 1 74 ? 10.346 23.092 4.094 1.00 28.78 74 LEU B C 1
ATOM 2647 O O . LEU B 1 74 ? 10.511 22.496 3.027 1.00 27.40 74 LEU B O 1
ATOM 2663 N N . ALA B 1 75 ? 9.640 24.213 4.196 1.00 27.45 75 ALA B N 1
ATOM 2664 C CA . ALA B 1 75 ? 9.099 24.885 3.023 1.00 30.27 75 ALA B CA 1
ATOM 2665 C C . ALA B 1 75 ? 10.239 25.378 2.144 1.00 32.86 75 ALA B C 1
ATOM 2666 O O . ALA B 1 75 ? 10.153 25.338 0.916 1.00 30.14 75 ALA B O 1
ATOM 2673 N N . ALA B 1 76 ? 11.312 25.842 2.780 1.00 28.93 76 ALA B N 1
ATOM 2674 C CA . ALA B 1 76 ? 12.477 26.330 2.049 1.00 27.89 76 ALA B CA 1
ATOM 2675 C C . ALA B 1 76 ? 13.166 25.193 1.296 1.00 37.44 76 ALA B C 1
ATOM 2676 O O . ALA B 1 76 ? 13.549 25.354 0.135 1.00 31.84 76 ALA B O 1
ATOM 2683 N N . PHE B 1 77 ? 13.327 24.050 1.960 1.00 30.47 77 PHE B N 1
ATOM 2684 C CA . PHE B 1 77 ? 13.853 22.850 1.313 1.00 27.95 77 PHE B CA 1
ATOM 2685 C C . PHE B 1 77 ? 12.987 22.477 0.117 1.00 34.49 77 PHE B C 1
ATOM 2686 O O . PHE B 1 77 ? 13.496 22.194 -0.970 1.00 31.29 77 PHE B O 1
ATOM 2703 N N . SER B 1 78 ? 11.677 22.464 0.343 1.00 28.19 78 SER B N 1
ATOM 2704 C CA . SER B 1 78 ? 10.699 22.123 -0.687 1.00 28.92 78 SER B CA 1
ATOM 2705 C C . SER B 1 78 ? 10.884 22.967 -1.936 1.00 30.10 78 SER B C 1
ATOM 2706 O O . SER B 1 78 ? 10.964 22.441 -3.046 1.00 30.76 78 SER B O 1
ATOM 2714 N N . ASN B 1 79 ? 10.947 24.279 -1.739 1.00 28.27 79 ASN B N 1
ATOM 2715 C CA . ASN B 1 79 ? 11.040 25.224 -2.842 1.00 31.52 79 ASN 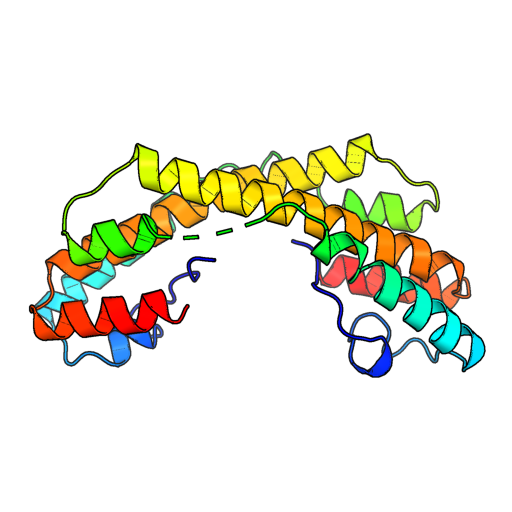B CA 1
ATOM 2716 C C . ASN B 1 79 ? 12.292 24.990 -3.680 1.00 35.45 79 ASN B C 1
ATOM 2717 O O . ASN B 1 79 ? 12.235 25.006 -4.905 1.00 29.29 79 ASN B O 1
ATOM 2728 N N . ILE B 1 80 ? 13.418 24.758 -3.016 1.00 27.65 80 ILE B N 1
ATOM 2729 C CA . ILE B 1 80 ? 14.676 24.497 -3.710 1.00 27.16 80 ILE B CA 1
ATOM 2730 C C . ILE B 1 80 ? 14.611 23.189 -4.496 1.00 27.15 80 ILE B C 1
ATOM 2731 O O . ILE B 1 80 ? 15.014 23.131 -5.660 1.00 27.77 80 ILE B O 1
ATOM 2747 N N . GLU B 1 81 ? 14.102 22.140 -3.860 1.00 23.77 81 GLU B N 1
ATOM 2748 C CA . GLU B 1 81 ? 14.038 20.821 -4.479 1.00 24.37 81 GLU B CA 1
ATOM 2749 C C . GLU B 1 81 ? 13.096 20.788 -5.677 1.00 26.67 81 GLU B C 1
ATOM 2750 O O . GLU B 1 81 ? 13.384 20.121 -6.670 1.00 27.45 81 GLU B O 1
ATOM 2762 N N . GLN B 1 82 ? 11.976 21.502 -5.586 1.00 26.05 82 GLN B N 1
ATOM 2763 C CA . GLN B 1 82 ? 11.030 21.587 -6.699 1.00 25.45 82 GLN B CA 1
ATOM 2764 C C . GLN B 1 82 ? 11.730 22.124 -7.937 1.00 27.39 82 GLN B C 1
ATOM 2765 O O . GLN B 1 82 ? 11.517 21.635 -9.051 1.00 26.93 82 GLN B O 1
ATOM 2779 N N . GLN B 1 83 ? 12.570 23.133 -7.728 1.00 24.84 83 GLN B N 1
ATOM 2780 C CA . GLN B 1 83 ? 13.295 23.778 -8.817 1.00 24.88 83 GLN B CA 1
ATOM 2781 C C . GLN B 1 83 ? 14.378 22.868 -9.370 1.00 28.00 83 GLN B C 1
ATOM 2782 O O . GLN B 1 83 ? 14.517 22.728 -10.586 1.00 26.17 83 GLN B O 1
ATOM 2796 N N . ALA B 1 84 ? 15.151 22.253 -8.482 1.00 24.17 84 ALA B N 1
ATOM 2797 C CA . ALA B 1 84 ? 16.217 21.360 -8.919 1.00 25.85 84 ALA B CA 1
ATOM 2798 C C . ALA B 1 84 ? 15.638 20.206 -9.724 1.00 24.67 84 ALA B C 1
ATOM 2799 O O . ALA B 1 84 ? 16.161 19.853 -10.781 1.00 26.30 84 ALA B O 1
ATOM 2806 N N . ARG B 1 85 ? 14.543 19.632 -9.237 1.00 23.17 85 ARG B N 1
ATOM 2807 C CA . ARG B 1 85 ? 13.930 18.494 -9.903 1.00 20.52 85 ARG B CA 1
ATOM 2808 C C . ARG B 1 85 ? 13.346 18.874 -11.260 1.00 22.38 85 ARG B C 1
ATOM 2809 O O . ARG B 1 85 ? 13.328 18.054 -12.173 1.00 23.19 85 ARG B O 1
ATOM 2830 N N . TYR B 1 86 ? 12.868 20.107 -11.391 1.00 22.54 86 TYR B N 1
ATOM 2831 C CA . TYR B 1 86 ? 12.389 20.599 -12.682 1.00 20.77 86 TYR B CA 1
ATOM 2832 C C . TYR B 1 86 ? 13.470 20.415 -13.739 1.00 23.42 86 TYR B C 1
ATOM 2833 O O . TYR B 1 86 ? 13.213 19.885 -14.821 1.00 23.04 86 TYR B O 1
ATOM 2851 N N . TYR B 1 87 ? 14.687 20.830 -13.411 1.00 21.79 87 TYR B N 1
ATOM 2852 C CA . TYR B 1 87 ? 15.796 20.757 -14.355 1.00 19.81 87 TYR B CA 1
ATOM 2853 C C . TYR B 1 87 ? 16.286 19.326 -14.551 1.00 22.14 87 TYR B C 1
ATOM 2854 O O . TYR B 1 87 ? 16.767 18.977 -15.628 1.00 23.72 87 TYR B O 1
ATOM 2872 N N . ARG B 1 88 ? 16.148 18.490 -13.528 1.00 20.28 88 ARG B N 1
ATOM 2873 C CA . ARG B 1 88 ? 16.518 17.087 -13.661 1.00 22.70 88 ARG B CA 1
ATOM 2874 C C . ARG B 1 88 ? 15.579 16.374 -14.631 1.00 23.18 88 ARG B C 1
ATOM 2875 O O . ARG B 1 88 ? 16.027 15.604 -15.482 1.00 25.90 88 ARG B O 1
ATOM 2896 N N 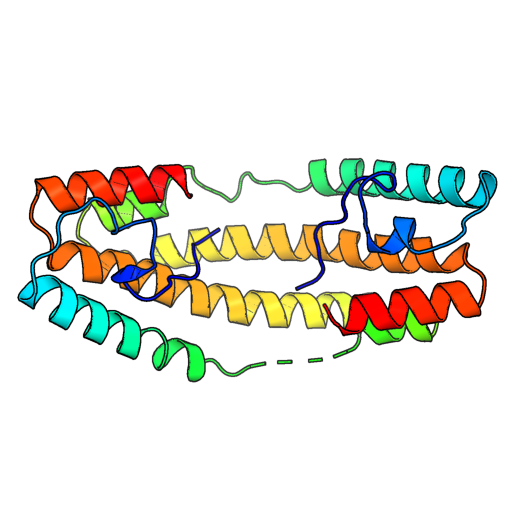. VAL B 1 89 ? 14.283 16.650 -14.521 1.00 22.73 89 VAL B N 1
ATOM 2897 C CA . VAL B 1 89 ? 13.305 16.107 -15.456 1.00 21.97 89 VAL B CA 1
ATOM 2898 C C . VAL B 1 89 ? 13.601 16.601 -16.873 1.00 22.45 89 VAL B C 1
ATOM 2899 O O . VAL B 1 89 ? 13.605 15.816 -17.822 1.00 24.47 89 VAL B O 1
ATOM 2912 N N . LYS B 1 90 ? 13.856 17.898 -17.021 1.00 23.20 90 LYS B N 1
ATOM 2913 C CA . LYS B 1 90 ? 14.112 18.466 -18.344 1.00 21.87 90 LYS B CA 1
ATOM 2914 C C . LYS B 1 90 ? 15.375 17.857 -18.955 1.00 27.48 90 LYS B C 1
ATOM 2915 O O . LYS B 1 90 ? 15.451 17.671 -20.168 1.00 26.37 90 LYS B O 1
ATOM 2934 N N . TYR B 1 91 ? 16.355 17.530 -18.116 1.00 23.17 91 TYR B N 1
ATOM 2935 C CA . TYR B 1 91 ? 17.593 16.903 -18.576 1.00 19.93 91 TYR B CA 1
ATOM 2936 C C . TYR B 1 91 ? 17.319 15.562 -19.244 1.00 24.44 91 TYR B C 1
ATOM 2937 O O . TYR B 1 91 ? 17.789 15.302 -20.353 1.00 26.38 91 TYR B O 1
ATOM 2955 N N . TYR B 1 92 ? 16.555 14.707 -18.574 1.00 24.40 92 TYR B N 1
ATOM 2956 C CA . TYR B 1 92 ? 16.255 13.398 -19.138 1.00 26.40 92 TYR B CA 1
ATOM 2957 C C . TYR B 1 92 ? 15.372 13.536 -20.378 1.00 28.82 92 TYR B C 1
ATOM 2958 O O . TYR B 1 92 ? 15.494 12.755 -21.325 1.00 26.71 92 TYR B O 1
ATOM 2976 N N . PHE B 1 93 ? 14.507 14.546 -20.382 1.00 23.53 93 PHE B N 1
ATOM 2977 C CA . PHE B 1 93 ? 13.692 14.849 -21.553 1.00 27.41 93 PHE B CA 1
ATOM 2978 C C . PHE B 1 93 ? 14.575 15.241 -22.734 1.00 27.41 93 PHE B C 1
ATOM 2979 O O . PHE B 1 93 ? 14.417 14.718 -23.841 1.00 27.54 93 PHE B O 1
ATOM 2996 N N . ASP B 1 94 ? 15.512 16.153 -22.492 1.00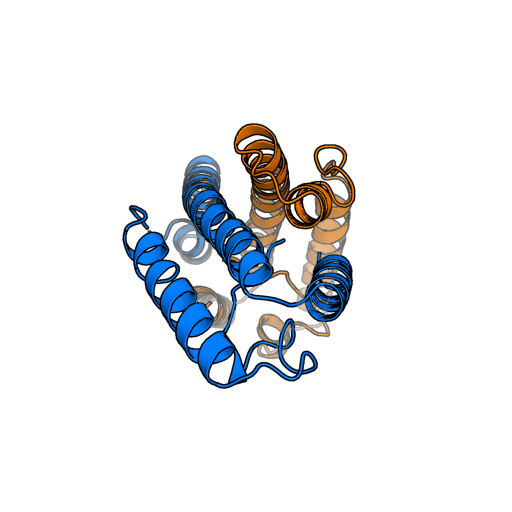 23.28 94 ASP B N 1
ATOM 2997 C CA . ASP B 1 94 ? 16.407 16.632 -23.543 1.00 22.21 94 ASP B CA 1
ATOM 2998 C C . ASP B 1 94 ? 17.366 15.534 -23.984 1.00 27.83 94 ASP B C 1
ATOM 2999 O O . ASP B 1 94 ? 17.670 15.398 -25.173 1.00 26.56 94 ASP B O 1
ATOM 3008 N N . LEU B 1 95 ? 17.830 14.757 -23.014 1.00 25.38 95 LEU B N 1
ATOM 3009 C CA . LEU B 1 95 ? 18.680 13.603 -23.262 1.00 27.53 95 LEU B CA 1
ATOM 3010 C C . LEU B 1 95 ? 18.012 12.645 -24.246 1.00 30.15 95 LEU B C 1
ATOM 3011 O O . LEU B 1 95 ? 18.643 12.156 -25.184 1.00 28.51 95 LEU B O 1
ATOM 3027 N N . SER B 1 96 ? 16.723 12.400 -24.047 1.00 26.17 96 SER B N 1
ATOM 3028 C CA . SER B 1 96 ? 15.995 11.438 -24.869 1.00 25.60 96 SER B CA 1
ATOM 3029 C C . SER B 1 96 ? 15.935 11.838 -26.342 1.00 27.79 96 SER B C 1
ATOM 3030 O O . SER B 1 96 ? 15.774 10.981 -27.215 1.00 29.79 96 SER B O 1
ATOM 3038 N N . LYS B 1 97 ? 16.073 13.131 -26.619 1.00 25.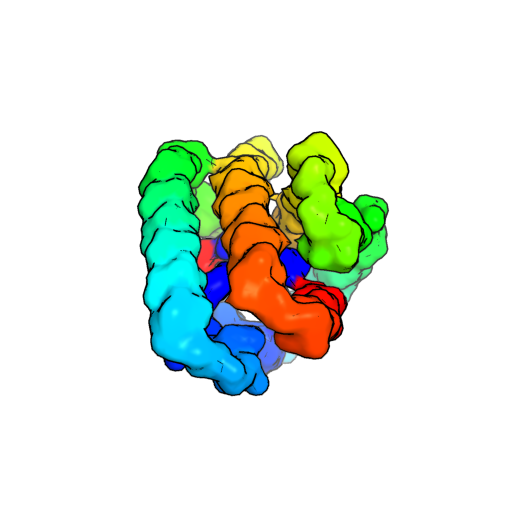98 97 LYS B N 1
ATOM 3039 C CA . LYS B 1 97 ? 15.944 13.638 -27.983 1.00 26.92 97 LYS B CA 1
ATOM 3040 C C . LYS B 1 97 ? 17.091 13.209 -28.895 1.00 29.59 97 LYS B C 1
ATOM 3041 O O . LYS B 1 97 ? 16.936 13.213 -30.118 1.00 31.66 97 LYS B O 1
ATOM 3060 N N . VAL B 1 98 ? 18.235 12.840 -28.324 1.00 27.68 98 VAL B N 1
ATOM 3061 C CA . VAL B 1 98 ? 19.376 12.437 -29.150 1.00 33.33 98 VAL B CA 1
ATOM 3062 C C . VAL B 1 98 ? 19.487 10.917 -29.258 1.00 32.52 98 VAL B C 1
ATOM 3063 O O . VAL B 1 98 ? 20.442 10.399 -29.842 1.00 29.74 98 VAL B O 1
ATOM 3076 N N . LEU B 1 99 ? 18.499 10.213 -28.714 1.00 30.30 99 LEU B N 1
ATOM 3077 C CA . LEU B 1 99 ? 18.525 8.754 -28.654 1.00 29.54 99 LEU B CA 1
ATOM 3078 C C . LEU B 1 99 ? 17.742 8.102 -29.790 1.00 29.30 99 LEU B C 1
ATOM 3079 O O . LEU B 1 99 ? 16.865 8.717 -30.396 1.00 30.32 99 LEU B O 1
ATOM 3095 N N . THR B 1 100 ? 18.064 6.843 -30.071 1.00 32.99 100 THR B N 1
ATOM 3096 C CA . THR B 1 100 ? 17.262 6.042 -30.988 1.00 34.06 100 THR B CA 1
ATOM 3097 C C . THR B 1 100 ? 15.969 5.660 -30.276 1.00 31.74 100 THR B C 1
ATOM 3098 O O . THR B 1 100 ? 15.876 5.791 -29.054 1.00 32.62 100 THR B O 1
ATOM 3109 N N . PRO B 1 101 ? 14.961 5.199 -31.033 1.00 33.85 101 PRO B N 1
ATOM 3110 C CA . PRO B 1 101 ? 13.714 4.788 -30.378 1.00 35.68 101 PRO B CA 1
ATOM 3111 C C . PRO B 1 101 ? 13.931 3.690 -29.336 1.00 39.12 101 PRO B C 1
ATOM 3112 O O . PRO B 1 101 ? 13.288 3.710 -28.287 1.00 39.84 101 PRO B O 1
ATOM 3123 N N . GLU B 1 102 ? 14.837 2.759 -29.620 1.00 42.93 102 GLU B N 1
ATOM 3124 C CA . GLU B 1 102 ? 15.141 1.676 -28.689 1.00 43.54 102 GLU B CA 1
ATOM 3125 C C . GLU B 1 102 ? 15.780 2.211 -27.416 1.00 40.65 102 GLU B C 1
ATOM 3126 O O . GLU B 1 102 ? 15.406 1.816 -26.313 1.00 45.84 102 GLU B O 1
ATOM 3130 N N . GLN B 1 103 ? 16.753 3.102 -27.578 1.00 36.60 103 GLN B N 1
ATOM 3131 C CA . GLN B 1 103 ? 17.426 3.725 -26.445 1.00 33.69 103 GLN B CA 1
ATOM 3132 C C . GLN B 1 103 ? 16.434 4.533 -25.614 1.00 44.48 103 GLN B C 1
ATOM 3133 O O . GLN B 1 103 ? 16.488 4.526 -24.385 1.00 40.05 103 GLN B O 1
ATOM 3147 N N . ARG B 1 104 ? 15.522 5.216 -26.299 1.00 37.21 104 ARG B N 1
ATOM 3148 C CA . ARG B 1 104 ? 14.508 6.036 -25.644 1.00 37.72 104 ARG B CA 1
ATOM 3149 C C . ARG B 1 104 ? 13.573 5.187 -24.783 1.00 41.03 104 ARG B C 1
ATOM 3150 O O . ARG B 1 104 ? 13.233 5.566 -23.661 1.00 42.64 104 ARG B O 1
ATOM 3171 N N . GLN B 1 105 ? 13.164 4.035 -25.305 1.00 45.39 105 GLN B N 1
ATOM 3172 C CA . GLN B 1 105 ? 12.285 3.140 -24.563 1.00 47.91 105 GLN B CA 1
ATOM 3173 C C . GLN B 1 105 ? 13.007 2.593 -23.338 1.00 50.18 105 GLN B C 1
ATOM 3174 O O . GLN B 1 105 ? 12.395 2.378 -22.291 1.00 48.79 105 GLN B O 1
ATOM 3188 N N . GLN B 1 106 ? 14.313 2.387 -23.471 1.00 45.89 106 GLN B N 1
ATOM 3189 C CA . GLN B 1 106 ? 15.139 1.951 -22.354 1.00 52.68 106 GLN B CA 1
ATOM 3190 C C . GLN B 1 106 ? 15.105 2.975 -21.227 1.00 50.41 106 GLN B C 1
ATOM 3191 O O . GLN B 1 106 ? 14.824 2.639 -20.077 1.00 56.34 106 GLN B O 1
ATOM 3195 N N . VAL B 1 107 ? 15.399 4.225 -21.571 1.00 43.33 107 VAL B N 1
ATOM 3196 C CA . VAL B 1 107 ? 15.431 5.311 -20.599 1.00 37.01 107 VAL B CA 1
ATOM 3197 C C . VAL B 1 107 ? 14.087 5.446 -19.890 1.00 43.43 107 VAL B C 1
ATOM 3198 O O . VAL B 1 107 ? 14.035 5.607 -18.670 1.00 44.98 107 VAL B O 1
ATOM 3211 N N . GLN B 1 108 ? 13.005 5.379 -20.659 1.00 44.10 108 GLN B N 1
ATOM 3212 C CA . GLN B 1 108 ? 11.663 5.515 -20.108 1.00 47.09 108 GLN B CA 1
ATOM 3213 C C . GLN B 1 108 ? 11.384 4.411 -19.094 1.00 45.66 108 GLN B C 1
ATOM 3214 O O . GLN B 1 108 ? 10.749 4.646 -18.065 1.00 62.94 108 GLN B O 1
ATOM 3218 N N . GLN B 1 109 ? 11.871 3.210 -19.389 1.00 50.54 109 GLN B N 1
ATOM 3219 C CA . GLN B 1 109 ? 11.697 2.070 -18.497 1.00 51.38 109 GLN B CA 1
ATOM 3220 C C . GLN B 1 109 ? 12.513 2.250 -17.222 1.00 52.69 109 GLN B C 1
ATOM 3221 O O . GLN B 1 109 ? 12.025 1.989 -16.123 1.00 62.27 109 GLN B O 1
ATOM 3225 N N . ASP B 1 110 ? 13.754 2.701 -17.373 1.00 50.74 110 ASP B N 1
ATOM 3226 C CA . ASP B 1 110 ? 14.639 2.900 -16.230 1.00 62.92 110 ASP B CA 1
ATOM 3227 C C . ASP B 1 110 ? 14.179 4.059 -15.346 1.00 62.29 110 ASP B C 1
ATOM 3228 O O . ASP B 1 110 ? 14.429 4.059 -14.140 1.00 53.78 110 ASP B O 1
ATOM 3237 N N . LEU B 1 111 ? 13.511 5.041 -15.944 1.00 49.52 111 LEU B N 1
ATOM 3238 C CA . LEU B 1 111 ? 13.035 6.204 -15.199 1.00 47.69 111 LEU B CA 1
ATOM 3239 C C . LEU B 1 111 ? 11.707 5.924 -14.503 1.00 59.77 111 LEU B C 1
ATOM 3240 O O . LEU B 1 111 ? 11.491 6.357 -13.370 1.00 58.28 111 LEU B O 1
ATOM 3256 N N . ALA B 1 112 ? 10.816 5.209 -15.184 1.00 53.05 112 ALA B N 1
ATOM 3257 C CA . ALA B 1 112 ? 9.539 4.827 -14.592 1.00 59.79 112 ALA B CA 1
ATOM 3258 C C . ALA B 1 112 ? 9.773 3.977 -13.350 1.00 66.40 112 ALA B C 1
ATOM 3259 O O . ALA B 1 112 ? 9.040 4.080 -12.365 1.00 61.73 112 ALA B O 1
ATOM 3266 N N . GLN B 1 113 ? 10.805 3.140 -13.405 1.00 62.15 113 GLN B N 1
ATOM 3267 C CA . GLN B 1 113 ? 11.173 2.292 -12.278 1.00 63.01 113 GLN B CA 1
ATOM 3268 C C . GLN B 1 113 ? 11.604 3.138 -11.085 1.00 66.82 113 GLN B C 1
ATOM 3269 O O . GLN B 1 113 ? 11.431 2.735 -9.934 1.00 70.81 113 GLN B O 1
ATOM 3273 N N . ALA B 1 114 ? 12.166 4.309 -11.371 1.00 68.48 114 ALA B N 1
ATOM 3274 C CA . ALA B 1 114 ? 12.550 5.259 -10.335 1.00 66.05 114 ALA B CA 1
ATOM 3275 C C . ALA B 1 114 ? 11.542 6.400 -10.274 1.00 66.91 114 ALA B C 1
ATOM 3276 O O . ALA B 1 114 ? 10.355 6.186 -10.036 1.00 67.26 114 ALA B O 1
#

Nearest PDB structures (foldseek):
  5ihf-assembly1_A  TM=1.010E+00  e=1.071E-15  Salmonella enterica subsp. enterica serovar Typhimurium str. SL1344
  5io8-assembly1_B  TM=9.975E-01  e=6.681E-13  Salmonella enterica subsp. enterica serovar Typhimurium str. SL1344
  5ihf-assembly1_B  TM=9.836E-01  e=8.425E-13  Salmonella enterica subsp. enterica serovar Typhimurium str. SL1344
  5io8-assembly1_A  TM=9.791E-01  e=1.594E-12  Salmonella enterica subsp. enterica serovar Typhimurium str. SL1344
  3itf-assembly1_B  TM=7.894E-01  e=2.114E-02  Escherichia coli str. K-12 substr. MG1655

Organism: Salmonella typhimurium (strain SL1344) (NCBI:txid216597)

Radius of gyration: 20.63 Å; Cα contacts (8 Å, |Δi|>4): 195; chains: 2; bounding box: 34×33×60 Å

B-factor: mean 44.66, std 16.59, range [19.32, 119.57]

Solvent-accessible surface area: 11965 Å² total; per-residue (Å²): 59,16,39,101,5,52,88,3,71,110,1,90,11,4,91,151,4,185,32,78,130,100,18,48,90,148,0,105,43,35,13,129,100,7,76,78,60,36,72,140,9,97,192,86,28,41,54,96,0,3,74,62,44,59,72,67,52,74,30,0,114,62,38,8,43,59,79,1,78,30,30,51,66,6,18,40,75,42,2,65,6,2,10,27,0,4,131,37,8,66,104,125,15,70,126,56,0,37,130,45,6,45,88,49,137,75,21,41,99,4,48,100,8,95,133,2,91,20,4,72,130,19,97,28,82,130,82,18,59,86,130,0,104,146,49,6,105,98,8,78,68,39,30,92,134,19,79,115,93,51,57,55,112,32,25,16,31,58,12,7,50,60,52,151,64,63,64,72,28,0,120,131,8,2,43,15,28,4,84,13,40,52,69,6,14,38,71,41,5,86,6,2,10,24,0,4,135,42,11,66,93,75,26,68,130,26,0,19,64,56,17,60,93,78